Protein AF-A0A388JVW3-F1 (afdb_monomer)

Nearest PDB structures (foldseek):
  6ryx-assembly1_A  TM=5.950E-01  e=1.263E+00  Colletotrichum graminicola M1.001
  6ryw-assembly1_A  TM=5.910E-01  e=1.712E+00  Colletotrichum graminicola M1.001
  6ryv-assembly1_A  TM=4.700E-01  e=5.721E-01  Colletotrichum graminicola M1.001
  8gd5-assembly1_A  TM=2.385E-01  e=3.779E+00  Human immunodeficiency virus 1
  8gdj-assembly1_A  TM=2.368E-01  e=4.268E+00  Human immunodeficiency virus 1

pLDDT: mean 89.61, std 8.26, range [43.84, 97.75]

Mean predicted aligned error: 10.96 Å

Radius of gyration: 25.41 Å; Cα contacts (8 Å, |Δi|>4): 639; chains: 1; bounding box: 57×46×77 Å

Foldseek 3Di:
DDDDPQKDWDFQKDFPDQFPDAPQVCQQPVNVLVVVLVPCVVPDARFFKAWNNRTTGNAGDQPVRIDRPDPDRSTGMIGGPLRVLVSQKDWDPQKDFPDQFPDFDQVCAQPVSVLSVCCVVPPVLFFKDWNNRTTHSAGDQPLRMDRRDPDRSTGMIGGVVRVVCSFKDWDFQKDFDDQFPDFDDDDPVRLSVVLVVCPQQFFKAWPRRTTHRAGDQPVRIDRPDPDRVTGMIGTPLRVLPSQKDWDFQKDQPDQFPDAPQVCQLVVSSLSVCCVVPPVQFFKAWSSRTTGNDGDQPVRIDGDDPDRSTGMIGGVVNVVVSVVVVD

Structure (mmCIF, N/CA/C/O backbone):
data_AF-A0A388JVW3-F1
#
_entry.id   AF-A0A388JVW3-F1
#
loop_
_atom_site.group_PDB
_atom_site.id
_atom_site.type_symbol
_atom_site.label_atom_id
_atom_site.label_alt_id
_atom_site.label_comp_id
_atom_site.label_asym_id
_atom_site.label_entity_id
_atom_site.label_seq_id
_atom_site.pdbx_PDB_ins_code
_atom_site.Cartn_x
_atom_site.Cartn_y
_atom_site.Cartn_z
_atom_site.occupancy
_atom_site.B_iso_or_equiv
_atom_site.auth_seq_id
_atom_site.auth_comp_id
_atom_site.auth_asym_id
_atom_site.auth_atom_id
_atom_site.pdbx_PDB_model_num
ATOM 1 N N . MET A 1 1 ? -25.336 -8.943 25.043 1.00 63.47 1 MET A N 1
ATOM 2 C CA . MET A 1 1 ? -24.001 -8.308 25.080 1.00 63.47 1 MET A CA 1
ATOM 3 C C . MET A 1 1 ? -24.254 -6.862 25.456 1.00 63.47 1 MET A C 1
ATOM 5 O O . MET A 1 1 ? -25.146 -6.281 24.854 1.00 63.47 1 MET A O 1
ATOM 9 N N . VAL A 1 2 ? -23.609 -6.341 26.501 1.00 78.19 2 VAL A N 1
ATOM 10 C CA . VAL A 1 2 ? -23.816 -4.946 26.928 1.00 78.19 2 VAL A CA 1
ATOM 11 C C . VAL A 1 2 ? -23.254 -4.027 25.842 1.00 78.19 2 VAL A C 1
ATOM 13 O O . VAL A 1 2 ? -22.204 -4.329 25.278 1.00 78.19 2 VAL A O 1
ATOM 16 N N . THR A 1 3 ? -23.958 -2.949 25.519 1.00 87.25 3 THR A N 1
ATOM 17 C CA . THR A 1 3 ? -23.492 -1.898 24.607 1.00 87.25 3 THR A CA 1
ATOM 18 C C . THR A 1 3 ? -23.281 -0.632 25.417 1.00 87.25 3 THR A C 1
ATOM 20 O O . THR A 1 3 ? -24.209 -0.184 26.084 1.00 87.25 3 THR A O 1
ATOM 23 N N . ILE A 1 4 ? -22.083 -0.054 25.358 1.00 90.56 4 ILE A N 1
ATOM 24 C CA . ILE A 1 4 ? -21.750 1.173 26.084 1.00 90.56 4 ILE A CA 1
ATOM 25 C C . ILE A 1 4 ? -21.480 2.270 25.047 1.00 90.56 4 ILE A C 1
ATOM 27 O O . ILE A 1 4 ? -20.590 2.089 24.213 1.00 90.56 4 ILE A O 1
ATOM 31 N N . PRO A 1 5 ? -22.224 3.392 25.054 1.00 87.75 5 PRO A N 1
ATOM 32 C CA . PRO A 1 5 ? -22.031 4.468 24.085 1.00 87.75 5 PRO A CA 1
ATOM 33 C C . PRO A 1 5 ? -20.585 4.975 24.051 1.00 87.75 5 PRO A C 1
ATOM 35 O O . PRO A 1 5 ? -20.016 5.310 25.087 1.00 87.75 5 PRO A O 1
ATOM 38 N N . GLY A 1 6 ? -19.991 5.033 22.857 1.00 85.50 6 GLY A N 1
ATOM 39 C CA . GLY A 1 6 ? -18.605 5.476 22.656 1.00 85.50 6 GLY A CA 1
ATOM 40 C C . GLY A 1 6 ? -17.529 4.430 22.973 1.00 85.50 6 GLY A C 1
ATOM 41 O O . GLY A 1 6 ? -16.345 4.764 22.926 1.00 85.50 6 GLY A O 1
ATOM 42 N N . TRP A 1 7 ? -17.912 3.185 23.277 1.00 91.38 7 TRP A N 1
ATOM 43 C CA . TRP A 1 7 ? -16.984 2.094 23.572 1.00 91.38 7 TRP A CA 1
ATOM 44 C C . TRP A 1 7 ? -17.268 0.851 22.729 1.00 91.38 7 TRP A C 1
ATOM 46 O O . TRP A 1 7 ? -18.410 0.430 22.548 1.00 91.38 7 TRP A O 1
ATOM 56 N N . VAL A 1 8 ? -16.196 0.213 22.269 1.00 91.81 8 VAL A N 1
ATOM 57 C CA . VAL A 1 8 ? -16.213 -1.024 21.490 1.00 91.81 8 VAL A CA 1
ATOM 58 C C . VAL A 1 8 ? -15.617 -2.149 22.325 1.00 91.81 8 VAL A C 1
ATOM 60 O O . VAL A 1 8 ? -14.510 -2.026 22.849 1.00 91.81 8 VAL A O 1
ATOM 63 N N . PHE A 1 9 ? -16.337 -3.267 22.430 1.00 93.44 9 PHE A N 1
ATOM 64 C CA . PHE A 1 9 ? -15.865 -4.446 23.149 1.00 93.44 9 PHE A CA 1
ATOM 65 C C . PHE A 1 9 ? -15.128 -5.424 22.229 1.00 93.44 9 PHE A C 1
ATOM 67 O O . PHE A 1 9 ? -15.687 -5.959 21.269 1.00 93.44 9 PHE A O 1
ATOM 74 N N . ILE A 1 10 ? -13.875 -5.710 22.569 1.00 92.12 10 ILE A N 1
ATOM 75 C CA . ILE A 1 10 ? -12.994 -6.644 21.878 1.00 92.12 10 ILE A CA 1
ATOM 76 C C . ILE A 1 10 ? -12.832 -7.893 22.745 1.00 92.12 10 ILE A C 1
ATOM 78 O O . ILE A 1 10 ? -12.028 -7.949 23.678 1.00 92.12 10 ILE A O 1
ATOM 82 N N . ARG A 1 11 ? -13.615 -8.919 22.413 1.00 91.62 11 ARG A N 1
ATOM 83 C CA . ARG A 1 11 ? -13.636 -10.211 23.114 1.00 91.62 11 ARG A CA 1
ATOM 84 C C . ARG A 1 11 ? -12.268 -10.881 23.111 1.00 91.62 11 ARG A C 1
ATOM 86 O O . ARG A 1 11 ? -11.604 -10.888 22.084 1.00 91.62 11 ARG A O 1
ATOM 93 N N . HIS A 1 12 ? -11.907 -11.528 24.214 1.00 89.88 12 HIS A N 1
ATOM 94 C CA . HIS A 1 12 ? -10.699 -12.342 24.398 1.00 89.88 12 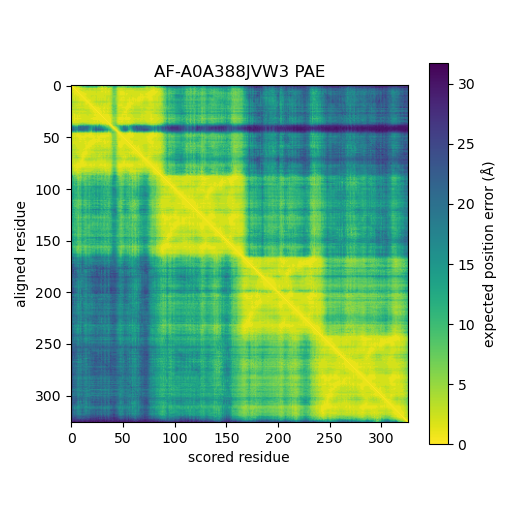HIS A CA 1
ATOM 95 C C . HIS A 1 12 ? -9.353 -11.614 24.472 1.00 89.88 12 HIS A C 1
ATOM 97 O O . HIS A 1 12 ? -8.367 -12.228 24.890 1.00 89.88 12 HIS A O 1
ATOM 103 N N . PHE A 1 13 ? -9.284 -10.344 24.080 1.00 92.69 13 PHE A N 1
ATOM 104 C CA . PHE A 1 13 ? -8.020 -9.625 23.939 1.00 92.69 13 PHE A CA 1
ATOM 105 C C . PHE A 1 13 ? -7.744 -8.652 25.083 1.00 92.69 13 PHE A C 1
ATOM 107 O O . PHE A 1 13 ? -8.660 -8.187 25.757 1.00 92.69 13 PHE A O 1
ATOM 114 N N . ASP A 1 14 ? -6.462 -8.328 25.238 1.00 95.69 14 ASP A N 1
ATOM 115 C CA . ASP A 1 14 ? -5.944 -7.186 25.985 1.00 95.69 14 ASP A CA 1
ATOM 116 C C . ASP A 1 14 ? -4.836 -6.485 25.178 1.00 95.69 14 ASP A C 1
ATOM 118 O O . ASP A 1 14 ? -4.114 -7.114 24.393 1.00 95.69 14 ASP A O 1
ATOM 122 N N . SER A 1 15 ? -4.706 -5.173 25.381 1.00 94.75 15 SER A N 1
ATOM 123 C CA . SER A 1 15 ? -3.601 -4.361 24.865 1.00 94.75 15 SER A CA 1
ATOM 124 C C . SER A 1 15 ? -2.549 -4.219 25.975 1.00 94.75 15 SER A C 1
ATOM 126 O O . SER A 1 15 ? -2.798 -3.466 26.917 1.00 94.75 15 SER A O 1
ATOM 128 N N . PRO A 1 16 ? -1.388 -4.896 25.900 1.00 92.75 16 PRO A N 1
ATOM 129 C CA . PRO A 1 16 ? -0.423 -4.911 27.000 1.00 92.75 16 PRO A CA 1
ATOM 130 C C . PRO A 1 16 ? 0.217 -3.537 27.260 1.00 92.75 16 PRO A C 1
ATOM 132 O O . PRO A 1 16 ? 0.542 -2.816 26.315 1.00 92.75 16 PRO A O 1
ATOM 135 N N . GLY A 1 17 ? 0.475 -3.230 28.536 1.00 92.12 17 GLY A N 1
ATOM 136 C CA . GLY A 1 17 ? 1.124 -1.993 28.980 1.00 92.12 17 GLY A CA 1
ATOM 137 C C . GLY A 1 17 ? 0.212 -0.761 28.949 1.00 92.12 17 GLY A C 1
ATOM 138 O O . GLY A 1 17 ? -0.998 -0.875 28.753 1.00 92.12 17 GLY A O 1
ATOM 139 N N . ASN A 1 18 ? 0.823 0.417 29.136 1.00 92.19 18 ASN A N 1
ATOM 140 C CA . ASN A 1 18 ? 0.153 1.724 29.258 1.00 92.19 18 ASN A CA 1
ATOM 141 C C . ASN A 1 18 ? -0.964 1.743 30.312 1.00 92.19 18 ASN A C 1
ATOM 143 O O . ASN A 1 18 ? -1.985 2.404 30.128 1.00 92.19 18 ASN A O 1
ATOM 147 N N . ASP A 1 19 ? -0.792 0.973 31.385 1.00 93.94 19 ASP A N 1
ATOM 148 C CA . ASP A 1 19 ? -1.760 0.884 32.467 1.00 93.94 19 ASP A CA 1
ATOM 149 C C . ASP A 1 19 ? -1.683 2.145 33.337 1.00 93.94 19 ASP A C 1
ATOM 151 O O . ASP A 1 19 ? -0.618 2.508 33.828 1.00 93.94 19 ASP A O 1
ATOM 155 N N . ILE A 1 20 ? -2.823 2.803 33.534 1.00 92.06 20 ILE A N 1
ATOM 156 C CA . ILE A 1 20 ? -2.982 3.947 34.439 1.00 92.06 20 ILE A CA 1
ATOM 157 C C . ILE A 1 20 ? -3.118 3.427 35.871 1.00 92.06 20 ILE A C 1
ATOM 159 O O . ILE A 1 20 ? -2.400 3.835 36.777 1.00 92.06 20 ILE A O 1
ATOM 163 N N . GLN A 1 21 ? -4.086 2.531 36.077 1.00 93.00 21 GLN A N 1
ATOM 164 C CA . GLN A 1 21 ? -4.418 1.938 37.370 1.00 93.00 21 GLN A CA 1
ATOM 165 C C . GLN A 1 21 ? -5.294 0.695 37.184 1.00 93.00 21 GLN A C 1
ATOM 167 O O . GLN A 1 21 ? -5.981 0.564 36.167 1.00 93.00 21 GLN A O 1
ATOM 172 N N . GLN A 1 22 ? -5.338 -0.174 38.196 1.00 95.44 22 GLN A N 1
ATOM 173 C CA . GLN A 1 22 ? -6.336 -1.239 38.292 1.00 95.44 22 GLN A CA 1
ATOM 174 C C . GLN A 1 22 ? -7.427 -0.869 39.295 1.00 95.44 22 GLN A C 1
ATOM 176 O O . GLN A 1 22 ? -7.153 -0.626 40.468 1.00 95.44 22 GLN A O 1
ATOM 181 N N . VAL A 1 23 ? -8.683 -0.892 38.860 1.00 94.94 23 VAL A N 1
ATOM 182 C CA . VAL A 1 23 ? -9.843 -0.577 39.699 1.00 94.94 23 VAL A CA 1
ATOM 183 C C . VAL A 1 23 ? -10.553 -1.871 40.075 1.00 94.94 23 VAL A C 1
ATOM 185 O O . VAL A 1 23 ? -11.618 -2.201 39.557 1.00 94.94 23 VAL A O 1
ATOM 188 N N . VAL A 1 24 ? -9.928 -2.631 40.979 1.00 94.88 24 VAL A N 1
ATOM 189 C CA . VAL A 1 24 ? -10.345 -3.997 41.352 1.00 94.88 24 VAL A CA 1
ATOM 190 C C . VAL A 1 24 ? -11.809 -4.064 41.801 1.00 94.88 24 VAL A C 1
ATOM 192 O O . VAL A 1 24 ? -12.509 -5.014 41.465 1.00 94.88 24 VAL A O 1
ATOM 195 N N . VAL A 1 25 ? -12.300 -3.034 42.497 1.00 96.06 25 VAL A N 1
ATOM 196 C CA . VAL A 1 25 ? -13.695 -2.960 42.970 1.00 96.06 25 VAL A CA 1
ATOM 197 C C . VAL A 1 25 ? -14.725 -2.893 41.833 1.00 96.06 25 VAL A C 1
ATOM 199 O O . VAL A 1 25 ? -15.871 -3.282 42.025 1.00 96.06 25 VAL A O 1
ATOM 202 N N . LEU A 1 26 ? -14.327 -2.441 40.639 1.00 95.31 26 LEU A N 1
ATOM 203 C CA . LEU A 1 26 ? -15.189 -2.375 39.453 1.00 95.31 26 LEU A CA 1
ATOM 204 C C . LEU A 1 26 ? -14.940 -3.536 38.475 1.00 95.31 2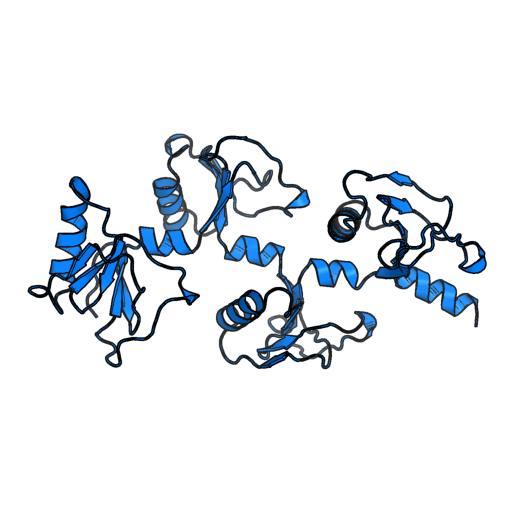6 LEU A C 1
ATOM 206 O O . LEU A 1 26 ? -15.445 -3.517 37.350 1.00 95.31 26 LEU A O 1
ATOM 210 N N . LYS A 1 27 ? -14.167 -4.554 38.875 1.00 95.00 27 LYS A N 1
ATOM 211 C CA . LYS A 1 27 ? -13.889 -5.735 38.049 1.00 95.00 27 LYS A CA 1
ATOM 212 C C . LYS A 1 27 ? -15.192 -6.384 37.572 1.00 95.00 27 LYS A C 1
ATOM 214 O O . LYS A 1 27 ? -16.101 -6.633 38.358 1.00 95.00 27 LYS A O 1
ATOM 219 N N . GLY A 1 28 ? -15.273 -6.677 36.274 1.00 93.12 28 GLY A N 1
ATOM 220 C CA . GLY A 1 28 ? -16.472 -7.256 35.660 1.00 93.12 28 GLY A CA 1
ATOM 221 C C . GLY A 1 28 ? -17.655 -6.292 35.486 1.00 93.12 28 GLY A C 1
ATOM 222 O O . GLY A 1 28 ? -18.690 -6.728 34.988 1.00 93.12 28 GLY A O 1
ATOM 223 N N . ASN A 1 29 ? -17.517 -5.006 35.837 1.00 95.75 29 ASN A N 1
ATOM 224 C CA . ASN A 1 29 ? -18.546 -3.981 35.647 1.00 95.75 29 ASN A CA 1
ATOM 225 C C . ASN A 1 29 ? -18.109 -2.947 34.587 1.00 95.75 29 ASN A C 1
ATOM 227 O O . ASN A 1 29 ? -17.551 -1.897 34.924 1.00 95.75 29 ASN A O 1
ATOM 231 N N . PRO A 1 30 ? -18.340 -3.227 33.290 1.00 95.19 30 PRO A N 1
ATOM 232 C CA . PRO A 1 30 ? -17.843 -2.376 32.216 1.00 95.19 30 PRO A CA 1
ATOM 233 C C . PRO A 1 30 ? -18.532 -1.006 32.157 1.00 95.19 30 PRO A C 1
ATOM 235 O O . PRO A 1 30 ? -17.892 -0.036 31.764 1.00 95.19 30 PRO A O 1
ATOM 238 N N . GLU A 1 31 ? -19.791 -0.884 32.591 1.00 95.44 31 GLU A N 1
ATOM 239 C CA . GLU A 1 31 ? -20.495 0.407 32.644 1.00 95.44 31 GLU A CA 1
ATOM 240 C C . GLU A 1 31 ? -19.858 1.347 33.674 1.00 95.44 31 GLU A C 1
ATOM 242 O O . GLU A 1 31 ? -19.575 2.509 33.376 1.00 95.44 31 GLU A O 1
ATOM 247 N N . ALA A 1 32 ? -19.553 0.835 34.871 1.00 95.06 32 ALA A N 1
ATOM 248 C CA . ALA A 1 32 ? -18.881 1.620 35.902 1.00 95.06 32 ALA A CA 1
ATOM 249 C C . ALA A 1 32 ? -17.453 2.019 35.486 1.00 95.06 32 ALA A C 1
ATOM 251 O O . ALA A 1 32 ? -17.048 3.162 35.705 1.00 95.06 32 ALA A O 1
ATOM 252 N N . LEU A 1 33 ? -16.707 1.113 34.842 1.00 95.06 33 LEU A N 1
ATOM 253 C CA . LEU A 1 33 ? -15.369 1.404 34.312 1.00 95.06 33 LEU A CA 1
ATOM 254 C C . LEU A 1 33 ? -15.404 2.452 33.186 1.00 95.06 33 LEU A C 1
ATOM 256 O O . LEU A 1 33 ? -14.579 3.365 33.179 1.00 95.06 33 LEU A O 1
ATOM 260 N N . ALA A 1 34 ? -16.385 2.391 32.282 1.00 93.50 34 ALA A N 1
ATOM 261 C CA . ALA A 1 34 ? -16.566 3.385 31.222 1.00 93.50 34 ALA A CA 1
ATOM 262 C C . ALA A 1 34 ? -16.925 4.778 31.763 1.00 93.50 34 ALA A C 1
ATOM 264 O O . ALA A 1 34 ? -16.406 5.793 31.282 1.00 93.50 34 ALA A O 1
ATOM 265 N N . ASN A 1 35 ? -17.770 4.835 32.796 1.00 91.88 35 ASN A N 1
ATOM 266 C CA . ASN A 1 35 ? -18.098 6.081 33.489 1.00 91.88 35 ASN A CA 1
ATOM 267 C C . ASN A 1 35 ? -16.866 6.668 34.189 1.00 91.88 35 ASN A C 1
ATOM 269 O O . ASN A 1 35 ? -16.606 7.871 34.099 1.00 91.88 35 ASN A O 1
ATOM 273 N N . LEU A 1 36 ? -16.056 5.822 34.829 1.00 91.25 36 LEU A N 1
ATOM 274 C CA . LEU A 1 36 ? -14.805 6.251 35.444 1.00 91.25 36 LEU A CA 1
ATOM 275 C C . LEU A 1 36 ? -13.814 6.783 34.397 1.00 91.25 36 LEU A C 1
ATOM 277 O O . LEU A 1 36 ? -13.254 7.865 34.568 1.00 91.25 36 LEU A O 1
ATOM 281 N N . ALA A 1 37 ? -13.647 6.075 33.278 1.00 89.69 37 ALA A N 1
ATOM 282 C CA . ALA A 1 37 ? -12.767 6.493 32.188 1.00 89.69 37 ALA A CA 1
ATOM 283 C C . ALA A 1 37 ? -13.180 7.848 31.588 1.00 89.69 37 ALA A C 1
ATOM 285 O O . ALA A 1 37 ? -12.327 8.672 31.260 1.00 89.69 37 ALA A O 1
ATOM 286 N N . SER A 1 38 ? -14.488 8.097 31.484 1.00 83.69 38 SER A N 1
ATOM 287 C CA . SER A 1 38 ? -15.043 9.356 30.971 1.00 83.69 38 SER A CA 1
ATOM 288 C C . SER A 1 38 ? -14.872 10.531 31.943 1.00 83.69 38 SER A C 1
ATOM 290 O O . SER A 1 38 ? -14.735 11.674 31.509 1.00 83.69 38 SER A O 1
ATOM 292 N N . THR A 1 39 ? -14.858 10.272 33.254 1.00 77.69 39 THR A N 1
ATOM 293 C CA . THR A 1 39 ? -14.799 11.311 34.301 1.00 77.69 39 THR A CA 1
ATOM 294 C C . THR A 1 39 ? -13.373 11.654 34.741 1.00 77.69 39 THR A C 1
ATOM 296 O O . THR A 1 39 ? -13.101 12.814 35.056 1.00 77.69 39 THR A O 1
ATOM 299 N N . GLN A 1 40 ? -12.431 10.704 34.695 1.00 64.88 40 GLN A N 1
ATOM 300 C CA . GLN A 1 40 ? -11.022 10.950 35.046 1.00 64.88 40 GLN A CA 1
ATOM 301 C C . GLN A 1 40 ? -10.255 11.811 34.024 1.00 64.88 40 GLN A C 1
ATOM 303 O O . GLN A 1 40 ? -9.268 12.455 34.388 1.00 64.88 40 GLN A O 1
ATOM 308 N N . GLY A 1 41 ? -10.743 11.930 32.783 1.00 50.66 41 GLY A N 1
ATOM 309 C CA . GLY A 1 41 ? -10.083 12.676 31.700 1.00 50.66 41 GLY A CA 1
ATOM 310 C C . GLY A 1 41 ? -9.926 14.192 31.906 1.00 50.66 41 GLY A C 1
ATOM 311 O O . GLY A 1 41 ? -9.349 14.852 31.048 1.00 50.66 41 GLY A O 1
ATOM 312 N N . ARG A 1 42 ? -10.419 14.768 33.014 1.00 47.81 42 ARG A N 1
ATOM 313 C CA . ARG A 1 42 ? -10.220 16.192 33.349 1.00 47.81 42 ARG A CA 1
ATOM 314 C C . ARG A 1 42 ? -9.007 16.473 34.243 1.00 47.81 42 ARG A C 1
ATOM 316 O O . ARG A 1 42 ? -8.678 17.645 34.405 1.00 47.81 42 ARG A O 1
ATOM 323 N N . ARG A 1 43 ? -8.360 15.464 34.851 1.00 43.84 43 ARG A N 1
ATOM 324 C CA . ARG A 1 43 ? -7.221 15.705 35.769 1.00 43.84 43 ARG A CA 1
ATOM 325 C C . ARG A 1 43 ? -6.022 14.757 35.646 1.00 43.84 43 ARG A C 1
ATOM 327 O O . ARG A 1 43 ? -4.962 15.135 36.126 1.00 43.84 43 ARG A O 1
ATOM 334 N N . GLN A 1 44 ? -6.131 13.602 34.993 1.00 48.06 44 GLN A N 1
ATOM 335 C CA . GLN A 1 44 ? -5.017 12.675 34.734 1.00 48.06 44 GLN A CA 1
ATOM 336 C C . GLN A 1 44 ? -5.222 11.996 33.368 1.00 48.06 44 GLN A C 1
ATOM 338 O O . GLN A 1 44 ? -6.314 12.082 32.809 1.00 48.06 44 GLN A O 1
ATOM 343 N N . GLU A 1 45 ? -4.156 11.413 32.812 1.00 60.41 45 GLU A N 1
ATOM 344 C CA . GLU A 1 45 ? -4.041 10.819 31.467 1.00 60.41 45 GLU A CA 1
ATOM 345 C C . GLU A 1 45 ? -5.364 10.293 30.871 1.00 60.41 45 GLU A C 1
ATOM 347 O O . GLU A 1 45 ? -6.079 9.507 31.494 1.00 60.41 45 GLU A O 1
ATOM 352 N N . LYS A 1 46 ? -5.699 10.727 29.643 1.00 82.31 46 LYS A N 1
ATOM 353 C CA . LYS A 1 46 ? -6.942 10.357 28.941 1.00 82.31 46 LYS A CA 1
ATOM 354 C C . LYS A 1 46 ? -7.034 8.827 28.845 1.00 82.31 46 LYS A C 1
ATOM 356 O O . LYS A 1 46 ? -6.324 8.221 28.052 1.00 82.31 46 LYS A O 1
ATOM 361 N N . CYS A 1 47 ? -7.919 8.207 29.629 1.00 90.56 47 CYS A N 1
ATOM 362 C CA . CYS A 1 47 ? -8.175 6.772 29.534 1.00 90.56 47 CYS A CA 1
ATOM 363 C C . CYS A 1 47 ? -8.809 6.452 28.173 1.00 90.56 47 CYS A C 1
ATOM 365 O O . CYS A 1 47 ? -9.861 6.999 27.824 1.00 90.56 47 CYS A O 1
ATOM 367 N N . VAL A 1 48 ? -8.156 5.582 27.403 1.00 92.12 48 VAL A N 1
ATOM 368 C CA . VAL A 1 48 ? -8.574 5.172 26.053 1.00 92.12 48 VAL A CA 1
ATOM 369 C C . VAL A 1 48 ? -9.118 3.752 25.992 1.00 92.12 48 VAL A C 1
ATOM 371 O O . VAL A 1 48 ? -9.815 3.405 25.039 1.00 92.12 48 VAL A O 1
ATOM 374 N N . ALA A 1 49 ? -8.808 2.928 26.989 1.00 94.94 49 ALA A N 1
ATOM 375 C CA . ALA A 1 49 ? -9.265 1.551 27.059 1.00 94.94 49 ALA A CA 1
ATOM 376 C C . ALA A 1 49 ? -9.313 1.051 28.505 1.00 94.94 49 ALA A C 1
ATOM 378 O O . ALA A 1 49 ? -8.604 1.562 29.369 1.00 94.94 49 ALA A O 1
ATOM 379 N N . PHE A 1 50 ? -10.108 0.020 28.761 1.00 96.38 50 PHE A N 1
ATOM 380 C CA . PHE A 1 50 ? -10.033 -0.754 29.994 1.00 96.38 50 PHE A CA 1
ATOM 381 C C . PHE A 1 50 ? -10.358 -2.220 29.732 1.00 96.38 50 PHE A C 1
ATOM 383 O O . PHE A 1 50 ? -11.128 -2.534 28.828 1.00 96.38 50 PHE A O 1
ATOM 390 N N . ASN A 1 51 ? -9.784 -3.141 30.500 1.00 96.69 51 ASN A N 1
ATOM 391 C CA . ASN A 1 51 ? -10.105 -4.563 30.367 1.00 96.69 51 ASN A CA 1
ATOM 392 C C . ASN A 1 51 ? -11.054 -5.051 31.466 1.00 96.69 51 ASN A C 1
ATOM 394 O O . ASN A 1 51 ? -11.381 -4.340 32.416 1.00 96.69 51 ASN A O 1
ATOM 398 N N . THR A 1 52 ? -11.533 -6.286 31.321 1.00 95.62 52 THR A N 1
ATOM 399 C CA . THR A 1 52 ? -12.516 -6.871 32.249 1.00 95.62 52 THR A CA 1
ATOM 400 C C . THR A 1 52 ? -11.971 -7.058 33.670 1.00 95.62 52 THR A C 1
ATOM 402 O O . THR A 1 52 ? -12.754 -7.080 34.620 1.00 95.62 52 THR A O 1
ATOM 405 N N . ASP A 1 53 ? -10.647 -7.125 33.839 1.00 96.38 53 ASP A N 1
ATOM 406 C CA . ASP A 1 53 ? -9.990 -7.180 35.151 1.00 96.38 53 ASP A CA 1
ATOM 407 C C . ASP A 1 53 ? -9.853 -5.809 35.834 1.00 96.38 53 ASP A C 1
ATOM 409 O O . ASP A 1 53 ? -9.291 -5.726 36.929 1.00 96.38 53 ASP A O 1
ATOM 413 N N . GLY A 1 54 ? -10.375 -4.747 35.214 1.00 95.81 54 GLY A N 1
ATOM 414 C CA . GLY A 1 54 ? -10.401 -3.397 35.768 1.00 95.81 54 GLY A CA 1
ATOM 415 C C . GLY A 1 54 ? -9.131 -2.587 35.518 1.00 95.81 54 GLY A C 1
ATOM 416 O O . GLY A 1 54 ? -8.981 -1.528 36.123 1.00 95.81 54 GLY A O 1
ATOM 417 N N . TRP A 1 55 ? -8.214 -3.048 34.661 1.00 96.31 55 TRP A N 1
ATOM 418 C CA . TRP A 1 55 ? -7.061 -2.240 34.251 1.00 96.31 55 TRP A CA 1
ATOM 419 C C . TRP A 1 55 ? -7.496 -1.149 33.283 1.00 96.31 55 TRP A C 1
ATOM 421 O O . TRP A 1 55 ? -8.048 -1.453 32.228 1.00 96.31 55 TRP A O 1
ATOM 431 N N . MET A 1 56 ? -7.228 0.103 33.642 1.00 95.06 56 MET A N 1
ATOM 432 C CA . MET A 1 56 ? -7.474 1.313 32.854 1.00 95.06 56 MET A CA 1
ATOM 433 C C . MET A 1 56 ? -6.205 1.673 32.083 1.00 95.06 56 MET A C 1
ATOM 435 O O . MET A 1 56 ? -5.121 1.557 32.648 1.00 95.06 56 MET A O 1
ATOM 439 N N . LYS A 1 57 ? -6.311 2.131 30.833 1.00 93.94 57 LYS A N 1
ATOM 440 C CA . LYS A 1 57 ? -5.155 2.319 29.939 1.00 93.94 57 LYS A CA 1
ATOM 441 C C . LYS A 1 57 ? -5.125 3.701 29.294 1.00 93.94 57 LYS A C 1
ATOM 443 O O . LYS A 1 57 ? -6.153 4.162 28.796 1.00 93.94 57 LYS A O 1
ATOM 448 N N . SER A 1 58 ? -3.951 4.333 29.248 1.00 91.00 58 SER A N 1
ATOM 449 C CA . SER A 1 58 ? -3.743 5.666 28.654 1.00 91.00 58 SER A CA 1
ATOM 450 C C . SER A 1 58 ? -3.420 5.628 27.161 1.00 91.00 58 SER A C 1
ATOM 452 O O . SER A 1 58 ? -3.652 6.607 26.454 1.00 91.00 58 SER A O 1
ATOM 454 N N . ALA A 1 59 ? -2.959 4.486 26.645 1.00 89.50 59 ALA A N 1
ATOM 455 C CA . ALA A 1 59 ? -2.713 4.277 25.222 1.00 89.50 59 ALA A CA 1
ATOM 456 C C . ALA A 1 59 ? -2.938 2.816 24.806 1.00 89.50 59 ALA A C 1
ATOM 458 O O . ALA A 1 59 ? -2.809 1.886 25.605 1.00 89.50 59 ALA A O 1
ATOM 459 N N . LEU A 1 60 ? -3.227 2.606 23.523 1.00 90.25 60 LEU A N 1
ATOM 460 C CA . LEU A 1 60 ? -3.262 1.281 22.904 1.00 90.25 60 LEU A CA 1
ATOM 461 C C . LEU A 1 60 ? -1.926 1.006 22.219 1.00 90.25 60 LEU A C 1
ATOM 463 O O . LEU A 1 60 ? -1.391 1.872 21.526 1.00 90.25 60 LEU A O 1
ATOM 467 N N . VAL A 1 61 ? -1.403 -0.212 22.354 1.00 87.25 61 VAL A N 1
ATOM 468 C CA . VAL A 1 61 ? -0.335 -0.668 21.453 1.00 87.25 61 VAL A CA 1
ATOM 469 C C . VAL A 1 61 ? -0.936 -1.038 20.088 1.00 87.25 61 VAL A C 1
ATOM 471 O O . VAL A 1 61 ? -2.142 -1.297 20.012 1.00 87.25 61 VAL A O 1
ATOM 474 N N . PRO A 1 62 ? -0.132 -1.104 19.008 1.00 80.75 62 PRO A N 1
ATOM 475 C CA . PRO A 1 62 ? -0.602 -1.590 17.713 1.00 80.75 62 PRO A CA 1
ATOM 476 C C . PRO A 1 62 ? -1.331 -2.936 17.819 1.00 80.75 62 PRO A C 1
ATOM 478 O O . PRO A 1 62 ? -0.948 -3.792 18.624 1.00 80.75 62 PRO A O 1
ATOM 481 N N . ARG A 1 63 ? -2.393 -3.117 17.025 1.00 79.38 63 ARG A N 1
ATOM 482 C CA . ARG A 1 63 ? -3.342 -4.238 17.152 1.00 79.38 63 ARG A CA 1
ATOM 483 C C . ARG A 1 63 ? -2.674 -5.607 17.010 1.00 79.38 63 ARG A C 1
ATOM 485 O O . ARG A 1 63 ? -3.076 -6.557 17.671 1.00 79.38 63 ARG A O 1
ATOM 492 N N . GLU A 1 64 ? -1.609 -5.701 16.221 1.00 74.50 64 GLU A N 1
ATOM 493 C CA . GLU A 1 64 ? -0.790 -6.904 16.049 1.00 74.50 64 GLU A CA 1
ATOM 494 C C . GLU A 1 64 ? -0.023 -7.328 17.315 1.00 74.50 64 GLU A C 1
ATOM 496 O O . GLU A 1 64 ? 0.449 -8.459 17.400 1.00 74.50 64 GLU A O 1
ATOM 501 N N . LYS A 1 65 ? 0.093 -6.445 18.315 1.00 84.31 65 LYS A N 1
ATOM 502 C CA . LYS A 1 65 ? 0.699 -6.745 19.622 1.00 84.31 65 LYS A CA 1
ATOM 503 C C . LYS A 1 65 ? -0.332 -7.116 20.689 1.00 84.31 65 LYS A C 1
ATOM 505 O O . LYS A 1 65 ? 0.058 -7.410 21.822 1.00 84.31 65 LYS A O 1
ATOM 510 N N . TRP A 1 66 ? -1.626 -7.076 20.367 1.00 89.56 66 TRP A N 1
ATOM 511 C CA . TRP A 1 66 ? -2.677 -7.432 21.316 1.00 89.56 66 TRP A CA 1
ATOM 512 C C . TRP A 1 66 ? -2.616 -8.922 21.614 1.00 89.56 66 TRP A C 1
ATOM 514 O O . TRP A 1 66 ? -2.392 -9.752 20.732 1.00 89.56 66 TRP A O 1
ATOM 524 N N . ARG A 1 67 ? -2.806 -9.267 22.883 1.00 90.31 67 ARG A N 1
ATOM 525 C CA . ARG A 1 67 ? -2.678 -10.644 23.351 1.00 90.31 67 ARG A CA 1
ATOM 526 C C . ARG A 1 67 ? -4.051 -11.211 23.621 1.00 90.31 67 ARG A C 1
ATOM 528 O O . ARG A 1 67 ? -4.872 -10.568 24.270 1.00 90.31 67 ARG A O 1
ATOM 535 N N . ARG A 1 68 ? -4.285 -12.437 23.161 1.00 91.38 68 ARG A N 1
ATOM 536 C CA . ARG A 1 68 ? -5.438 -13.212 23.605 1.00 91.38 68 ARG A CA 1
ATOM 537 C C . ARG A 1 68 ? -5.159 -13.690 25.028 1.00 91.38 68 ARG A C 1
ATOM 539 O O . ARG A 1 68 ? -4.363 -14.604 25.212 1.00 91.38 68 ARG A O 1
ATOM 546 N N . VAL A 1 69 ? -5.773 -13.045 26.013 1.00 93.81 69 VAL A N 1
ATOM 547 C CA . VAL A 1 69 ? -5.558 -13.340 27.440 1.00 93.81 69 VAL A CA 1
ATOM 548 C C . VAL A 1 69 ? -6.777 -13.975 28.103 1.00 93.81 69 VAL A C 1
ATOM 550 O O . VAL A 1 69 ? -6.628 -14.611 29.141 1.00 93.81 69 VAL A O 1
ATOM 553 N N . TYR A 1 70 ? -7.965 -13.876 27.492 1.00 90.62 70 TYR A N 1
ATOM 554 C CA . TYR A 1 70 ? -9.189 -14.437 28.064 1.00 90.62 70 TYR A CA 1
ATOM 555 C C . TYR A 1 70 ? -9.719 -15.639 27.283 1.00 90.62 70 TYR A C 1
ATOM 557 O O . TYR A 1 70 ? -9.906 -15.590 26.061 1.00 90.62 70 TYR A O 1
ATOM 565 N N . ALA A 1 71 ? -10.028 -16.711 28.015 1.00 88.94 71 ALA A N 1
ATOM 566 C CA . ALA A 1 71 ? -10.740 -17.871 27.486 1.00 88.94 71 ALA A CA 1
ATOM 567 C C . ALA A 1 71 ? -12.247 -17.590 27.337 1.00 88.94 71 ALA A C 1
ATOM 569 O O . ALA A 1 71 ? -12.845 -17.972 26.332 1.00 88.94 71 ALA A O 1
ATOM 570 N N . ASP A 1 72 ? -12.844 -16.869 28.292 1.00 90.94 72 ASP A N 1
ATOM 571 C CA . ASP A 1 72 ? -14.264 -16.513 28.271 1.00 90.94 72 ASP A CA 1
ATOM 572 C C . ASP A 1 72 ? -14.549 -15.391 27.256 1.00 90.94 72 ASP A C 1
ATOM 574 O O . ASP A 1 72 ? -13.897 -14.349 27.238 1.00 90.94 72 ASP A O 1
ATOM 578 N N . SER A 1 73 ? -15.565 -15.600 26.417 1.00 87.38 73 SER A N 1
ATOM 579 C CA . SER A 1 73 ? -16.062 -14.632 25.428 1.00 87.38 73 SER A CA 1
ATOM 580 C C . SER A 1 73 ? -16.741 -13.399 26.028 1.00 87.38 73 SER A C 1
ATOM 582 O O . SER A 1 73 ? -16.958 -12.418 25.316 1.00 87.38 73 SER A O 1
ATOM 584 N N . LYS A 1 74 ? -17.079 -13.435 27.321 1.00 90.69 74 LYS A N 1
ATOM 585 C CA . LYS A 1 74 ? -17.597 -12.289 28.079 1.00 90.69 74 LYS A CA 1
ATOM 586 C C . LYS A 1 74 ? -16.489 -11.396 28.636 1.00 90.69 74 LYS A C 1
ATOM 588 O O . LYS A 1 74 ? -16.791 -10.320 29.141 1.00 90.69 74 LYS A O 1
ATOM 593 N N . GLN A 1 75 ? -15.232 -11.823 28.535 1.00 93.50 75 GLN A N 1
ATOM 594 C CA . GLN A 1 75 ? -14.068 -11.072 28.987 1.00 93.50 75 GLN A CA 1
ATOM 595 C C . GLN A 1 75 ? -13.275 -10.532 27.793 1.00 93.50 75 GLN A C 1
ATOM 597 O O . GLN A 1 75 ? -13.247 -11.123 26.709 1.00 93.50 75 GLN A O 1
ATOM 602 N N . GLY A 1 76 ? -12.649 -9.376 27.974 1.00 95.19 76 GLY A N 1
ATOM 603 C CA . GLY A 1 76 ? -11.937 -8.688 26.906 1.00 95.19 76 GLY A CA 1
ATOM 604 C C . GLY A 1 76 ? -11.574 -7.250 27.243 1.00 95.19 76 GLY A C 1
ATOM 605 O O . GLY A 1 76 ? -11.621 -6.826 28.403 1.00 95.19 76 GLY A O 1
ATOM 606 N N . LEU A 1 77 ? -11.255 -6.512 26.185 1.00 96.69 77 LEU A N 1
ATOM 607 C CA . LEU A 1 77 ? -10.849 -5.116 26.208 1.00 96.69 77 LEU A CA 1
ATOM 608 C C . LEU A 1 77 ? -11.990 -4.237 25.697 1.00 96.69 77 LEU A C 1
ATOM 610 O O . LEU A 1 77 ? -12.501 -4.450 24.601 1.00 96.69 77 LEU A O 1
ATOM 614 N N . TRP A 1 78 ? -12.368 -3.232 26.468 1.00 95.88 78 TRP A N 1
ATOM 615 C CA . TRP A 1 78 ? -13.216 -2.136 26.028 1.00 95.88 78 TRP A CA 1
ATOM 616 C C . TRP A 1 78 ? -12.329 -0.994 25.571 1.00 95.88 78 TRP A C 1
ATOM 618 O O . TRP A 1 78 ? -11.443 -0.556 26.300 1.00 95.88 78 TRP A O 1
ATOM 628 N N . VAL A 1 79 ? -12.560 -0.519 24.358 1.00 92.81 79 VAL A N 1
ATOM 629 C CA . VAL A 1 79 ? -11.758 0.525 23.728 1.00 92.81 79 VAL A CA 1
ATOM 630 C C . VAL A 1 79 ? -12.678 1.669 23.355 1.00 92.81 79 VAL A C 1
ATOM 632 O O . VAL A 1 79 ? -13.744 1.422 22.793 1.00 92.81 79 VAL A O 1
ATOM 635 N N . ARG A 1 80 ? -12.296 2.913 23.644 1.00 90.25 80 ARG A N 1
ATOM 636 C CA . ARG A 1 80 ? -13.058 4.056 23.138 1.00 90.25 80 ARG A CA 1
ATOM 637 C C . ARG A 1 80 ? -13.057 4.051 21.615 1.00 90.25 80 ARG A C 1
ATOM 639 O O . ARG A 1 80 ? -12.011 3.821 21.008 1.00 90.25 80 ARG A O 1
ATOM 646 N N . SER A 1 81 ? -14.200 4.346 21.004 1.00 84.44 81 SER A N 1
ATOM 647 C CA . SER A 1 81 ? -14.331 4.339 19.543 1.00 84.44 81 SER A CA 1
ATOM 648 C C . SER A 1 81 ? -13.299 5.253 18.870 1.00 84.44 81 SER A C 1
ATOM 650 O O . SER A 1 81 ? -12.622 4.808 17.951 1.00 84.44 81 SER A O 1
ATOM 652 N N . ASP A 1 82 ? -13.069 6.460 19.406 1.00 79.81 82 ASP A N 1
ATOM 653 C CA . ASP A 1 82 ? -12.079 7.412 18.871 1.00 79.81 82 ASP A CA 1
ATOM 654 C C . ASP A 1 82 ? -10.637 6.878 18.927 1.00 79.81 82 ASP A C 1
ATOM 656 O O . ASP A 1 82 ? -9.845 7.088 18.010 1.00 79.81 82 ASP A O 1
ATOM 660 N N . ALA A 1 83 ? -10.288 6.147 19.985 1.00 84.06 83 ALA A N 1
ATOM 661 C CA . ALA A 1 83 ? -8.972 5.530 20.119 1.00 84.06 83 ALA A CA 1
ATOM 662 C C . ALA A 1 83 ? -8.790 4.318 19.197 1.00 84.06 83 ALA A C 1
ATOM 664 O O . ALA A 1 83 ? -7.690 4.084 18.696 1.00 84.06 83 ALA A O 1
ATOM 665 N N . LEU A 1 84 ? -9.857 3.545 18.974 1.00 81.94 84 LEU A N 1
ATOM 666 C CA . LEU A 1 84 ? -9.836 2.420 18.044 1.00 81.94 84 LEU A CA 1
ATOM 667 C C . LEU A 1 84 ? -9.701 2.908 16.599 1.00 81.94 84 LEU A C 1
ATOM 669 O O . LEU A 1 84 ? -8.880 2.375 15.858 1.00 81.94 84 LEU A O 1
ATOM 673 N N . GLU A 1 85 ? -10.455 3.942 16.233 1.00 77.75 85 GLU A N 1
ATOM 674 C CA . GLU A 1 85 ? -10.378 4.598 14.929 1.00 77.75 85 GLU A CA 1
ATOM 675 C C . GLU A 1 85 ? -8.973 5.143 14.672 1.00 77.75 85 GLU A C 1
ATOM 677 O O . GLU A 1 85 ? -8.402 4.871 13.623 1.00 77.75 85 GLU A O 1
ATOM 682 N N . ALA A 1 86 ? -8.358 5.824 15.646 1.00 79.00 86 ALA A N 1
ATOM 683 C CA . ALA A 1 86 ? -7.003 6.362 15.512 1.00 79.00 86 ALA A CA 1
ATOM 684 C C . ALA A 1 86 ? -5.938 5.296 15.173 1.00 79.00 86 ALA A C 1
ATOM 686 O O . ALA A 1 86 ? -4.935 5.620 14.536 1.00 79.00 86 ALA A O 1
ATOM 687 N N . LEU A 1 87 ? -6.143 4.020 15.535 1.00 81.62 87 LEU A N 1
ATOM 688 C CA . LEU A 1 87 ? -5.233 2.930 15.150 1.00 81.62 87 LEU A CA 1
ATOM 689 C C . LEU A 1 87 ? -5.265 2.615 13.647 1.00 81.62 87 LEU A C 1
ATOM 691 O O . LEU A 1 87 ? -4.322 1.990 13.147 1.00 81.62 87 LEU A O 1
ATOM 695 N N . GLU A 1 88 ? -6.314 3.020 12.934 1.00 84.69 88 GLU A N 1
ATOM 696 C CA . GLU A 1 88 ? -6.480 2.805 11.493 1.00 84.69 88 GLU A CA 1
ATOM 697 C C . GLU A 1 88 ? -5.810 3.888 10.644 1.00 84.69 88 GLU A C 1
ATOM 699 O O . GLU A 1 88 ? -5.656 3.709 9.435 1.00 84.69 88 GLU A O 1
ATOM 704 N N . TRP A 1 89 ? -5.368 4.979 11.268 1.00 90.25 89 TRP A N 1
ATOM 705 C CA . TRP A 1 89 ? -4.719 6.095 10.596 1.00 90.25 89 TRP A CA 1
ATOM 706 C C . TRP A 1 89 ? -3.208 6.093 10.831 1.00 90.25 89 TRP A C 1
ATOM 708 O O . TRP A 1 89 ? -2.696 5.634 11.853 1.00 90.25 89 TRP A O 1
ATOM 718 N N . GLU A 1 90 ? -2.481 6.626 9.861 1.00 91.12 90 GLU A N 1
ATOM 719 C CA . GLU A 1 90 ? -1.055 6.908 9.935 1.00 91.12 90 GLU A CA 1
ATOM 720 C C . GLU A 1 90 ? -0.829 8.383 9.606 1.00 91.12 90 GLU A C 1
ATOM 722 O O . GLU A 1 90 ? -1.388 8.904 8.639 1.00 91.12 90 GLU A O 1
ATOM 727 N N . PHE A 1 91 ? -0.023 9.061 10.422 1.00 93.38 91 PHE A N 1
ATOM 728 C CA . PHE A 1 91 ? 0.334 10.454 10.191 1.00 93.38 91 PHE A CA 1
ATOM 729 C C . PHE A 1 91 ? 1.605 10.556 9.349 1.00 93.38 91 PHE A C 1
ATOM 731 O O . PHE A 1 91 ? 2.684 10.129 9.761 1.00 93.38 91 PHE A O 1
ATOM 738 N N . VAL A 1 92 ? 1.479 11.178 8.183 1.00 93.62 92 VAL A N 1
ATOM 739 C CA . VAL A 1 92 ? 2.577 11.502 7.279 1.00 93.62 92 VAL A CA 1
ATOM 740 C C . VAL A 1 92 ? 2.950 12.969 7.480 1.00 93.62 92 VAL A C 1
ATOM 742 O O . VAL A 1 92 ? 2.314 13.880 6.947 1.00 93.62 92 VAL A O 1
ATOM 745 N N . LYS A 1 93 ? 4.005 13.195 8.262 1.00 95.25 93 LYS A N 1
ATOM 746 C CA . LYS A 1 93 ? 4.489 14.533 8.622 1.00 95.25 93 LYS A CA 1
ATOM 747 C C . LYS A 1 93 ? 4.950 15.336 7.400 1.00 95.25 93 LYS A C 1
ATOM 749 O O . LYS A 1 93 ? 5.805 14.872 6.653 1.00 95.25 93 LYS A O 1
ATOM 754 N N . GLY A 1 94 ? 4.461 16.567 7.269 1.00 94.25 94 GLY A N 1
ATOM 755 C CA . GLY A 1 94 ? 4.936 17.587 6.328 1.00 94.25 94 GLY A CA 1
ATOM 756 C C . GLY A 1 94 ? 4.552 17.383 4.860 1.00 94.25 94 GLY A C 1
ATOM 757 O O . GLY A 1 94 ? 4.882 18.231 4.033 1.00 94.25 94 GLY A O 1
ATOM 758 N N . PHE A 1 95 ? 3.863 16.292 4.518 1.00 94.69 95 PHE A N 1
ATOM 759 C CA . PHE A 1 95 ? 3.487 15.956 3.142 1.00 94.69 95 PHE A CA 1
ATOM 760 C C . PHE A 1 95 ? 1.981 16.017 2.921 1.00 94.69 95 PHE A C 1
ATOM 762 O O . PHE A 1 95 ? 1.201 15.705 3.819 1.00 94.69 95 PHE A O 1
ATOM 769 N N . ASP A 1 96 ? 1.603 16.350 1.689 1.00 96.00 96 ASP A N 1
ATOM 770 C CA . ASP A 1 96 ? 0.241 16.238 1.176 1.00 96.00 96 ASP A CA 1
ATOM 771 C C . ASP A 1 96 ? 0.224 15.431 -0.130 1.00 96.00 96 ASP A C 1
ATOM 773 O O . ASP A 1 96 ? 1.192 15.416 -0.899 1.00 96.00 96 ASP A O 1
ATOM 777 N N . SER A 1 97 ? -0.897 14.754 -0.376 1.00 94.81 97 SER A N 1
ATOM 778 C CA . SER A 1 97 ? -1.204 14.139 -1.666 1.00 94.81 97 SER A CA 1
ATOM 779 C C . SER A 1 97 ? -2.073 15.097 -2.492 1.00 94.81 97 SER A C 1
ATOM 781 O O . SER A 1 97 ? -3.222 15.317 -2.107 1.00 94.81 97 SER A O 1
ATOM 783 N N . PRO A 1 98 ? -1.614 15.600 -3.653 1.00 91.88 98 PRO A N 1
ATOM 784 C CA . PRO A 1 98 ? -2.342 16.631 -4.391 1.00 91.88 98 PRO A CA 1
ATOM 785 C C . PRO A 1 98 ? -3.654 16.128 -5.018 1.00 91.88 98 PRO A C 1
ATOM 787 O O . PRO A 1 98 ? -3.707 15.043 -5.611 1.00 91.88 98 PRO A O 1
ATOM 790 N N . GLY A 1 99 ? -4.683 16.980 -4.968 1.00 91.38 99 GLY A N 1
ATOM 791 C CA . GLY A 1 99 ? -6.009 16.744 -5.546 1.00 91.38 99 GLY A CA 1
ATOM 792 C C . GLY A 1 99 ? -6.808 15.646 -4.838 1.00 91.38 99 GLY A C 1
ATOM 793 O O . GLY A 1 99 ? -6.481 15.240 -3.724 1.00 91.38 99 GLY A O 1
ATOM 794 N N . ASN A 1 100 ? -7.846 15.147 -5.525 1.00 92.50 100 ASN A N 1
ATOM 795 C CA . ASN A 1 100 ? -8.808 14.158 -5.009 1.00 92.50 100 ASN A CA 1
ATOM 796 C C . ASN A 1 100 ? -9.503 14.605 -3.711 1.00 92.50 100 ASN A C 1
ATOM 798 O O . ASN A 1 100 ? -9.870 13.781 -2.866 1.00 92.50 100 ASN A O 1
ATOM 802 N N . ASP A 1 101 ? -9.656 15.919 -3.561 1.00 96.31 101 ASP A N 1
ATOM 803 C CA . ASP A 1 101 ? -10.311 16.548 -2.429 1.00 96.31 101 ASP A CA 1
ATOM 804 C C . ASP A 1 101 ? -11.832 16.388 -2.557 1.00 96.31 101 ASP A C 1
ATOM 806 O O . ASP A 1 101 ? -12.420 16.668 -3.599 1.00 96.31 101 ASP A O 1
ATOM 810 N N . ILE A 1 102 ? -12.470 15.927 -1.485 1.00 95.50 102 ILE A N 1
ATOM 811 C CA . ILE A 1 102 ? -13.927 15.898 -1.328 1.00 95.50 102 ILE A CA 1
ATOM 812 C C . ILE A 1 102 ? -14.406 17.302 -0.960 1.00 95.50 102 ILE A C 1
ATOM 814 O O . ILE A 1 102 ? -15.320 17.840 -1.577 1.00 95.50 102 ILE A O 1
ATOM 818 N N . ARG A 1 103 ? -13.789 17.885 0.077 1.00 96.69 103 ARG A N 1
ATOM 819 C CA . ARG A 1 103 ? -14.053 19.238 0.585 1.00 96.69 103 ARG A CA 1
ATOM 820 C C . ARG A 1 103 ? -12.979 19.674 1.580 1.00 96.69 103 ARG A C 1
ATOM 822 O O . ARG A 1 103 ? -12.252 18.835 2.113 1.00 96.69 103 ARG A O 1
ATOM 829 N N . CYS A 1 104 ? -12.948 20.970 1.873 1.00 96.38 104 CYS A N 1
ATOM 830 C CA . CYS A 1 104 ? -12.245 21.532 3.021 1.00 96.38 104 CYS A CA 1
ATOM 831 C C . CYS A 1 104 ? -13.230 21.757 4.178 1.00 96.38 104 CYS A C 1
ATOM 833 O O . CYS A 1 104 ? -14.345 22.226 3.948 1.00 96.38 104 CYS A O 1
ATOM 835 N N . VAL A 1 105 ? -12.827 21.428 5.405 1.00 95.44 105 VAL A N 1
ATOM 836 C CA . VAL A 1 105 ? -13.572 21.732 6.637 1.00 95.44 105 VAL A CA 1
ATOM 837 C C . VAL A 1 105 ? -12.693 22.599 7.527 1.00 95.44 105 VAL A C 1
ATOM 839 O O . VAL A 1 105 ? -12.027 22.113 8.442 1.00 95.44 105 VAL A O 1
ATOM 842 N N . GLU A 1 106 ? -12.663 23.890 7.208 1.00 93.62 106 GLU A N 1
ATOM 843 C CA . GLU A 1 106 ? -11.771 24.876 7.832 1.00 93.62 106 GLU A CA 1
ATOM 844 C C . GLU A 1 106 ? -11.987 24.987 9.346 1.00 93.62 106 GLU A C 1
ATOM 846 O O . GLU A 1 106 ? -11.019 25.083 10.095 1.00 93.62 106 GLU A O 1
ATOM 851 N N . ASP A 1 107 ? -13.233 24.850 9.808 1.00 94.75 107 ASP A N 1
ATOM 852 C CA . ASP A 1 107 ? -13.589 24.892 11.234 1.00 94.75 107 ASP A CA 1
ATOM 853 C C . ASP A 1 107 ? -12.918 23.787 12.067 1.00 94.75 107 ASP A C 1
ATOM 855 O O . ASP A 1 107 ? -12.792 23.909 13.286 1.00 94.75 107 ASP A O 1
ATOM 859 N N . LEU A 1 108 ? -12.487 22.697 11.421 1.00 92.69 108 LEU A N 1
ATOM 860 C CA . LEU A 1 108 ? -11.797 21.577 12.063 1.00 92.69 108 LEU A CA 1
ATOM 861 C C . LEU A 1 108 ? -10.292 21.547 11.746 1.00 92.69 108 LEU A C 1
ATOM 863 O O . LEU A 1 108 ? -9.591 20.620 12.172 1.00 92.69 108 LEU A O 1
ATOM 867 N N . ALA A 1 109 ? -9.772 22.535 11.009 1.00 93.69 109 ALA A N 1
ATOM 868 C CA . ALA A 1 109 ? -8.351 22.632 10.698 1.00 93.69 109 ALA A CA 1
ATOM 869 C C . ALA A 1 109 ? -7.511 22.683 11.987 1.00 93.69 109 ALA A C 1
ATOM 871 O O . ALA A 1 109 ? -7.889 23.272 12.998 1.00 93.69 109 ALA A O 1
ATOM 872 N N . GLY A 1 110 ? -6.366 22.000 11.978 1.00 91.38 110 GLY A N 1
ATOM 873 C CA . GLY A 1 110 ? -5.512 21.854 13.158 1.00 91.38 110 GLY A CA 1
ATOM 874 C C . GLY A 1 110 ? -6.061 20.924 14.249 1.00 91.38 110 GLY A C 1
ATOM 875 O O . GLY A 1 110 ? -5.379 20.727 15.255 1.00 91.38 110 GLY A O 1
ATOM 876 N N . ASN A 1 111 ? -7.230 20.292 14.062 1.00 91.06 111 ASN A N 1
ATOM 877 C CA . ASN A 1 111 ? -7.817 19.362 15.031 1.00 91.06 111 ASN A CA 1
ATOM 878 C C . ASN A 1 111 ? -8.007 17.939 14.461 1.00 91.06 111 ASN A C 1
ATOM 880 O O . ASN A 1 111 ? -9.131 17.525 14.160 1.00 91.06 111 ASN A O 1
ATOM 884 N N . PRO A 1 112 ? -6.928 17.133 14.350 1.00 89.38 112 PRO A N 1
ATOM 885 C CA . PRO A 1 112 ? -7.000 15.787 13.786 1.00 89.38 112 PRO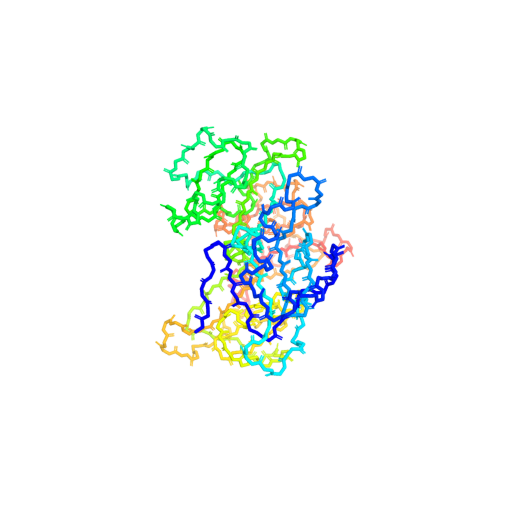 A CA 1
ATOM 886 C C . PRO A 1 112 ? -7.998 14.857 14.469 1.00 89.38 112 PRO A C 1
ATOM 888 O O . PRO A 1 112 ? -8.618 14.045 13.798 1.00 89.38 112 PRO A O 1
ATOM 891 N N . SER A 1 113 ? -8.176 14.963 15.791 1.00 83.12 113 SER A N 1
ATOM 892 C CA . SER A 1 113 ? -9.128 14.109 16.513 1.00 83.12 113 SER A CA 1
ATOM 893 C C . SER A 1 113 ? -10.572 14.381 16.090 1.00 83.12 113 SER A C 1
ATOM 895 O O . SER A 1 113 ? -11.337 13.438 15.901 1.00 83.12 113 SER A O 1
ATOM 897 N N . GLN A 1 114 ? -10.946 15.652 15.911 1.00 85.19 114 GLN A N 1
ATOM 898 C CA . GLN A 1 114 ? -12.280 16.003 15.420 1.00 85.19 114 GLN A CA 1
ATOM 899 C C . GLN A 1 114 ? -12.437 15.700 13.928 1.00 85.19 114 GLN A C 1
ATOM 901 O O . GLN A 1 114 ? -13.480 15.183 13.540 1.00 85.19 114 GLN A O 1
ATOM 906 N N . LEU A 1 115 ? -11.401 15.931 13.111 1.00 90.31 115 LEU A N 1
ATOM 907 C CA . LEU A 1 115 ? -11.410 15.542 11.697 1.00 90.31 115 LEU A CA 1
ATOM 908 C C . LEU A 1 115 ? -11.590 14.030 11.523 1.00 90.31 115 LEU A C 1
ATOM 910 O O . LEU A 1 115 ? -12.425 13.632 10.721 1.00 90.31 115 LEU A O 1
ATOM 914 N N . MET A 1 116 ? -10.879 13.194 12.292 1.00 88.44 116 MET A N 1
ATOM 915 C CA . MET A 1 116 ? -11.054 11.733 12.272 1.00 88.44 116 MET A CA 1
ATOM 916 C C . MET A 1 116 ? -12.486 11.331 12.599 1.00 88.44 116 MET A C 1
ATOM 918 O O . MET A 1 116 ? -13.090 10.567 11.853 1.00 88.44 116 MET A O 1
ATOM 922 N N . HIS A 1 117 ? -13.030 11.866 13.692 1.00 82.12 117 HIS A N 1
ATOM 923 C CA . HIS A 1 117 ? -14.398 11.566 14.095 1.00 82.12 117 HIS A CA 1
ATOM 924 C C . HIS A 1 117 ? -15.396 11.951 12.995 1.00 82.12 117 HIS A C 1
ATOM 926 O O . HIS A 1 117 ? -16.217 11.134 12.587 1.00 82.12 117 HIS A O 1
ATOM 932 N N . TYR A 1 118 ? -15.257 13.163 12.456 1.00 85.06 118 TYR A N 1
ATOM 933 C CA . TYR A 1 118 ? -16.093 13.672 11.379 1.00 85.06 118 TYR A CA 1
ATOM 934 C C . TYR A 1 118 ? -16.048 12.787 10.131 1.00 85.06 118 TYR A C 1
ATOM 936 O O . TYR A 1 118 ? -17.084 12.367 9.625 1.00 85.06 118 TYR A O 1
ATOM 944 N N . VAL A 1 119 ? -14.852 12.448 9.638 1.00 89.81 119 VAL A N 1
ATOM 945 C CA . VAL A 1 119 ? -14.736 11.635 8.420 1.00 89.81 119 VAL A CA 1
ATOM 946 C C . VAL A 1 119 ? -15.226 10.205 8.628 1.00 89.81 119 VAL A C 1
ATOM 948 O O . VAL A 1 119 ? -15.771 9.618 7.701 1.00 89.81 119 VAL A O 1
ATOM 951 N N . ASN A 1 120 ? -15.073 9.636 9.824 1.00 81.31 120 ASN A N 1
ATOM 952 C CA . ASN A 1 120 ? -15.542 8.280 10.104 1.00 81.31 120 ASN A CA 1
ATOM 953 C C . ASN A 1 120 ? -17.068 8.200 10.229 1.00 81.31 120 ASN A C 1
ATOM 955 O O . ASN A 1 120 ? -17.647 7.181 9.853 1.00 81.31 120 ASN A O 1
ATOM 959 N N . CYS A 1 121 ? -17.717 9.251 10.734 1.00 75.06 121 CYS A N 1
ATOM 960 C CA . CYS A 1 121 ? -19.172 9.299 10.864 1.00 75.06 121 CYS A CA 1
ATOM 961 C C . CYS A 1 121 ? -19.868 9.734 9.571 1.00 75.06 121 CYS A C 1
ATOM 963 O O . CYS A 1 121 ? -20.859 9.121 9.178 1.00 75.06 121 CYS A O 1
ATOM 965 N N . ASP A 1 122 ? -19.340 10.762 8.907 1.00 84.25 122 ASP A N 1
ATOM 966 C CA . ASP A 1 122 ? -20.084 11.506 7.887 1.00 84.25 122 ASP A CA 1
ATOM 967 C C . ASP A 1 122 ? -19.541 11.319 6.463 1.00 84.25 122 ASP A C 1
ATOM 969 O O . ASP A 1 122 ? -20.190 11.739 5.506 1.00 84.25 122 ASP A O 1
ATOM 973 N N . ILE A 1 123 ? -18.346 10.733 6.295 1.00 87.88 123 ILE A N 1
ATOM 974 C CA . ILE A 1 123 ? -17.662 10.617 4.992 1.00 87.88 123 ILE A CA 1
ATOM 975 C C . ILE A 1 123 ? -16.991 9.236 4.859 1.00 87.88 123 ILE A C 1
ATOM 977 O O . ILE A 1 123 ? -15.758 9.128 4.888 1.00 87.88 123 ILE A O 1
ATOM 981 N N . PRO A 1 124 ? -17.768 8.146 4.725 1.00 81.94 124 PRO A N 1
ATOM 982 C CA . PRO A 1 124 ? -17.231 6.782 4.692 1.00 81.94 124 PRO A CA 1
ATOM 983 C C . PRO A 1 124 ? -16.183 6.552 3.587 1.00 81.94 124 PRO A C 1
ATOM 985 O O . PRO A 1 124 ? -15.275 5.734 3.757 1.00 81.94 124 PRO A O 1
ATOM 988 N N . GLU A 1 125 ? -16.267 7.292 2.481 1.00 87.31 125 GLU A N 1
ATOM 989 C CA . GLU A 1 125 ? -15.325 7.278 1.361 1.00 87.31 125 GLU A CA 1
ATOM 990 C C . GLU A 1 125 ? -14.006 8.023 1.627 1.00 87.31 125 GLU A C 1
ATOM 992 O O . GLU A 1 125 ? -13.085 7.950 0.813 1.00 87.31 125 GLU A O 1
ATOM 997 N N . CYS A 1 126 ? -13.878 8.734 2.752 1.00 94.00 126 CYS A N 1
ATOM 998 C CA . CYS A 1 126 ? -12.642 9.414 3.117 1.00 94.00 126 CYS A CA 1
ATOM 999 C C . CYS A 1 126 ? -11.517 8.401 3.344 1.00 94.00 126 CYS A C 1
ATOM 1001 O O . CYS A 1 126 ? -11.661 7.438 4.106 1.00 94.00 126 CYS A O 1
ATOM 1003 N N . VAL A 1 127 ? -10.364 8.656 2.730 1.00 94.38 127 VAL A N 1
ATOM 1004 C CA . VAL A 1 127 ? -9.152 7.852 2.924 1.00 94.38 127 VAL A CA 1
ATOM 1005 C C . VAL A 1 127 ? -7.980 8.644 3.487 1.00 94.38 127 VAL A C 1
ATOM 1007 O O . VAL A 1 127 ? -7.022 8.044 3.973 1.00 94.38 127 VAL A O 1
ATOM 1010 N N . ALA A 1 128 ? -8.029 9.972 3.406 1.00 96.38 128 ALA A N 1
ATOM 1011 C CA . ALA A 1 128 ? -7.006 10.858 3.935 1.00 96.38 128 ALA A CA 1
ATOM 1012 C C . ALA A 1 128 ? -7.597 12.228 4.274 1.00 96.38 128 ALA A C 1
ATOM 1014 O O . ALA A 1 128 ? -8.568 12.659 3.657 1.00 96.38 128 ALA A O 1
ATOM 1015 N N . PHE A 1 129 ? -6.981 12.934 5.212 1.00 97.00 129 PHE A N 1
ATOM 1016 C CA . PHE A 1 129 ? -7.197 14.364 5.401 1.00 97.00 129 PHE A CA 1
ATOM 1017 C C . PHE A 1 129 ? -5.897 15.027 5.854 1.00 97.00 129 PHE A C 1
ATOM 1019 O O . PHE A 1 129 ? -5.061 14.385 6.492 1.00 97.00 129 PHE A O 1
ATOM 1026 N N . ASN A 1 130 ? -5.701 16.302 5.536 1.00 96.62 130 ASN A N 1
ATOM 1027 C CA . ASN A 1 130 ? -4.534 17.049 6.002 1.00 96.62 130 ASN A CA 1
ATOM 1028 C C . ASN A 1 130 ? -4.872 18.019 7.135 1.00 96.62 130 ASN A C 1
ATOM 1030 O O . ASN A 1 130 ? -6.034 18.265 7.459 1.00 96.62 130 ASN A O 1
ATOM 1034 N N . THR A 1 131 ? -3.837 18.552 7.779 1.00 96.31 131 THR A N 1
ATOM 1035 C CA . THR A 1 131 ? -3.984 19.455 8.929 1.00 96.31 131 THR A CA 1
ATOM 1036 C C . THR A 1 131 ? -4.628 20.795 8.585 1.00 96.31 131 THR A C 1
ATOM 1038 O O . THR A 1 131 ? -5.090 21.473 9.496 1.00 96.31 131 THR A O 1
ATOM 1041 N N . ASN A 1 132 ? -4.737 21.140 7.300 1.00 95.56 132 ASN A N 1
ATOM 1042 C CA . ASN A 1 132 ? -5.453 22.328 6.831 1.00 95.56 132 ASN A CA 1
ATOM 1043 C C . ASN A 1 132 ? -6.958 22.067 6.630 1.00 95.56 132 ASN A C 1
ATOM 1045 O O . ASN A 1 132 ? -7.666 22.956 6.175 1.00 95.56 132 ASN A O 1
ATOM 1049 N N . GLY A 1 133 ? -7.447 20.863 6.948 1.00 95.88 133 GLY A N 1
ATOM 1050 C CA . GLY A 1 133 ? -8.868 20.517 6.874 1.00 95.88 133 GLY A CA 1
ATOM 1051 C C . GLY A 1 133 ? -9.326 19.970 5.520 1.00 95.88 133 GLY A C 1
ATOM 1052 O O . GLY A 1 133 ? -10.516 19.704 5.357 1.00 95.88 133 GLY A O 1
ATOM 1053 N N . TRP A 1 134 ? -8.424 19.755 4.554 1.00 97.62 134 TRP A N 1
ATOM 1054 C CA . TRP A 1 134 ? -8.779 19.111 3.285 1.00 97.62 134 TRP A CA 1
ATOM 1055 C C . TRP A 1 134 ? -8.979 17.613 3.475 1.00 97.62 134 TRP A C 1
ATOM 1057 O O . TRP A 1 134 ? -8.083 16.925 3.961 1.00 97.62 134 TRP A O 1
ATOM 1067 N N . ILE A 1 135 ? -10.137 17.112 3.056 1.00 97.69 135 ILE A N 1
ATOM 1068 C CA . ILE A 1 135 ? -10.552 15.709 3.141 1.00 97.69 135 ILE A CA 1
ATOM 1069 C C . ILE A 1 135 ? -10.496 15.102 1.742 1.00 97.69 135 ILE A C 1
ATOM 1071 O O . ILE A 1 135 ? -10.962 15.727 0.794 1.00 97.69 135 ILE A O 1
ATOM 1075 N N . LYS A 1 136 ? -9.970 13.882 1.600 1.00 97.19 136 LYS A N 1
ATOM 1076 C CA . LYS A 1 136 ? -9.656 13.256 0.308 1.00 97.19 136 LYS A CA 1
ATOM 1077 C C . LYS A 1 136 ? -10.291 11.871 0.166 1.00 97.19 136 LYS A C 1
ATOM 1079 O O . LYS A 1 136 ? -10.229 11.056 1.089 1.00 97.19 136 LYS A O 1
ATOM 1084 N N . HIS A 1 137 ? -10.841 11.578 -1.016 1.00 93.88 137 HIS A N 1
ATOM 1085 C CA . HIS A 1 137 ? -11.441 10.268 -1.340 1.00 93.88 137 HIS A CA 1
ATOM 1086 C C . HIS A 1 137 ? -10.430 9.270 -1.926 1.00 93.88 137 HIS A C 1
ATOM 1088 O O . HIS A 1 137 ? -10.686 8.071 -1.998 1.00 93.88 137 HIS A O 1
ATOM 1094 N N . SER A 1 138 ? -9.267 9.749 -2.373 1.00 90.94 138 SER A N 1
ATOM 1095 C CA . SER A 1 138 ? -8.144 8.909 -2.793 1.00 90.94 138 SER A CA 1
ATOM 1096 C C . SER A 1 138 ? -6.818 9.635 -2.574 1.00 90.94 138 SER A C 1
ATOM 1098 O O . SER A 1 138 ? -6.767 10.862 -2.524 1.00 90.94 138 SER A O 1
ATOM 1100 N N . ILE A 1 139 ? -5.731 8.878 -2.451 1.00 93.44 139 ILE A N 1
ATOM 1101 C CA . ILE A 1 139 ? -4.368 9.415 -2.387 1.00 93.44 139 ILE A CA 1
ATOM 1102 C C . ILE A 1 139 ? -3.607 9.025 -3.648 1.00 93.44 139 ILE A C 1
ATOM 1104 O O . ILE A 1 139 ? -3.780 7.932 -4.191 1.00 93.44 139 ILE A O 1
ATOM 1108 N N . ARG A 1 140 ? -2.746 9.925 -4.114 1.00 86.00 140 ARG A N 1
ATOM 1109 C CA . ARG A 1 140 ? -1.872 9.683 -5.257 1.00 86.00 140 ARG A CA 1
ATOM 1110 C C . ARG A 1 140 ? -0.696 8.782 -4.880 1.00 86.00 140 ARG A C 1
ATOM 1112 O O . ARG A 1 140 ? -0.383 8.628 -3.697 1.00 86.00 140 ARG A O 1
ATOM 1119 N N . PRO A 1 141 ? 0.008 8.221 -5.870 1.00 78.25 141 PRO A N 1
ATOM 1120 C CA . PRO A 1 141 ? 1.366 7.726 -5.702 1.00 78.25 141 PRO A CA 1
ATOM 1121 C C . PRO A 1 141 ? 2.254 8.654 -4.845 1.00 78.25 141 PRO A C 1
ATOM 1123 O O . PRO A 1 141 ? 2.340 9.846 -5.120 1.00 78.25 141 PRO A O 1
ATOM 1126 N N . LYS A 1 142 ? 2.976 8.110 -3.847 1.00 81.00 142 LYS A N 1
ATOM 1127 C CA . LYS A 1 142 ? 3.914 8.865 -2.979 1.00 81.00 142 LYS A CA 1
ATOM 1128 C C . LYS A 1 142 ? 4.928 9.747 -3.733 1.00 81.00 142 LYS A C 1
ATOM 1130 O O . LYS A 1 142 ? 5.404 10.715 -3.162 1.00 81.00 142 LYS A O 1
ATOM 1135 N N . ILE A 1 143 ? 5.269 9.435 -4.988 1.00 71.12 143 ILE A N 1
ATOM 1136 C CA . ILE A 1 143 ? 6.185 10.254 -5.811 1.00 71.12 143 ILE A CA 1
ATOM 1137 C C . ILE A 1 143 ? 5.570 11.588 -6.258 1.00 71.12 143 ILE A C 1
ATOM 1139 O O . ILE A 1 143 ? 6.296 12.524 -6.579 1.00 71.12 143 ILE A O 1
ATOM 1143 N N . GLU A 1 144 ? 4.241 11.672 -6.276 1.00 80.69 144 GLU A N 1
ATOM 1144 C CA . GLU A 1 144 ? 3.495 12.896 -6.569 1.00 80.69 144 GLU A CA 1
ATOM 1145 C C . GLU A 1 144 ? 3.212 13.716 -5.310 1.00 80.69 144 GLU A C 1
ATOM 1147 O O . GLU A 1 144 ? 2.689 14.823 -5.405 1.00 80.69 144 GLU A O 1
ATOM 1152 N N . TRP A 1 145 ? 3.519 13.179 -4.127 1.00 91.25 145 TRP A N 1
ATOM 1153 C CA . TRP A 1 145 ? 3.319 13.911 -2.887 1.00 91.25 145 TRP A CA 1
ATOM 1154 C C . TRP A 1 145 ? 4.331 15.036 -2.811 1.00 91.25 145 TRP A C 1
ATOM 1156 O O . TRP A 1 145 ? 5.502 14.873 -3.163 1.00 91.25 145 TRP A O 1
ATOM 1166 N N . TYR A 1 146 ? 3.880 16.179 -2.321 1.00 88.50 146 TYR A N 1
ATOM 1167 C CA . TYR A 1 146 ? 4.735 17.335 -2.139 1.00 88.50 146 TYR A CA 1
ATOM 1168 C C . TYR A 1 146 ? 4.845 17.646 -0.657 1.00 88.5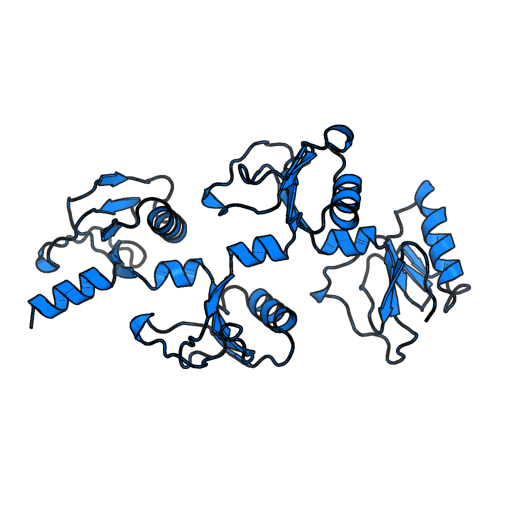0 146 TYR A C 1
ATOM 1170 O O . TYR A 1 146 ? 3.906 17.468 0.123 1.00 88.50 146 TYR A O 1
ATOM 1178 N N . LYS A 1 147 ? 6.037 18.084 -0.262 1.00 93.00 147 LYS A N 1
ATOM 1179 C CA . LYS A 1 147 ? 6.255 18.615 1.072 1.00 93.00 147 LYS A CA 1
ATOM 1180 C C . LYS A 1 147 ? 5.625 20.004 1.118 1.00 93.00 147 LYS A C 1
ATOM 1182 O O . LYS A 1 147 ? 6.025 20.866 0.340 1.00 93.00 147 LYS A O 1
ATOM 1187 N N . PHE A 1 148 ? 4.638 20.199 1.983 1.00 92.00 148 PHE A N 1
ATOM 1188 C CA . PHE A 1 148 ? 3.940 21.480 2.129 1.00 92.00 148 PHE A CA 1
ATOM 1189 C C . PHE A 1 148 ? 4.270 22.189 3.445 1.00 92.00 148 PHE A C 1
ATOM 1191 O O . PHE A 1 148 ? 3.969 23.370 3.578 1.00 92.00 148 PHE A O 1
ATOM 1198 N N . SER A 1 149 ? 4.896 21.491 4.400 1.00 92.88 149 SER A N 1
ATOM 1199 C CA . SER A 1 149 ? 5.311 22.070 5.678 1.00 92.88 149 SER A CA 1
ATOM 1200 C C . SER A 1 149 ? 6.554 21.391 6.260 1.00 92.88 149 SER A C 1
ATOM 1202 O O . SER A 1 149 ? 6.816 20.206 6.032 1.00 92.88 149 SER A O 1
ATOM 1204 N N . ASP A 1 150 ? 7.316 22.156 7.041 1.00 91.75 150 ASP A N 1
ATOM 1205 C CA . ASP A 1 150 ? 8.412 21.680 7.893 1.00 91.75 150 ASP A CA 1
ATOM 1206 C C . ASP A 1 150 ? 7.969 21.395 9.338 1.00 91.75 150 ASP A C 1
ATOM 1208 O O . ASP A 1 150 ? 8.703 20.763 10.109 1.00 91.75 150 ASP A O 1
ATOM 1212 N N . SER A 1 151 ? 6.764 21.831 9.715 1.00 92.62 151 SER A N 1
ATOM 1213 C CA . SER A 1 151 ? 6.249 21.682 11.071 1.00 92.62 151 SER A CA 1
ATOM 1214 C C . SER A 1 151 ? 6.043 20.211 11.439 1.00 92.62 151 SER A C 1
ATOM 1216 O O . SER A 1 151 ? 5.592 19.384 10.646 1.00 92.62 151 SER A O 1
ATOM 1218 N N . ALA A 1 152 ? 6.378 19.858 12.683 1.00 88.56 152 ALA A N 1
ATOM 1219 C CA . ALA A 1 152 ? 6.172 18.508 13.203 1.00 88.56 152 ALA A CA 1
ATOM 1220 C C . ALA A 1 152 ? 4.704 18.155 13.440 1.00 88.56 152 ALA A C 1
ATOM 1222 O O . ALA A 1 152 ? 4.376 16.971 13.462 1.00 88.56 152 ALA A O 1
ATOM 1223 N N . SER A 1 153 ? 3.855 19.165 13.607 1.00 90.25 153 SER A N 1
ATOM 1224 C CA . SER A 1 153 ? 2.424 19.009 13.848 1.00 90.25 153 SER A CA 1
ATOM 1225 C C . SER A 1 153 ? 1.584 19.110 12.578 1.00 90.25 153 SER A C 1
ATOM 1227 O O . SER A 1 153 ? 0.374 18.936 12.660 1.00 90.25 153 SER A O 1
ATOM 1229 N N . GLU A 1 154 ? 2.192 19.387 11.422 1.00 94.56 154 GLU A N 1
ATOM 1230 C CA . GLU A 1 154 ? 1.493 19.546 10.145 1.00 94.56 154 GLU A CA 1
ATOM 1231 C C . GLU A 1 154 ? 1.795 18.383 9.207 1.00 94.56 154 GLU A C 1
ATOM 1233 O O . GLU A 1 154 ? 2.893 17.821 9.209 1.00 94.56 154 GLU A O 1
ATOM 1238 N N . GLY A 1 155 ? 0.802 17.981 8.421 1.00 96.31 155 GLY A N 1
ATOM 1239 C CA . GLY A 1 155 ? 0.913 16.815 7.555 1.00 96.31 155 GLY A CA 1
ATOM 1240 C C . GLY A 1 155 ? -0.439 16.270 7.131 1.00 96.31 155 GLY A C 1
ATOM 1241 O O . GLY A 1 155 ? -1.460 16.956 7.201 1.00 96.31 155 GLY A O 1
ATOM 1242 N N . MET A 1 156 ? -0.439 15.007 6.726 1.00 96.69 156 MET A N 1
ATOM 1243 C CA . MET A 1 156 ? -1.624 14.291 6.273 1.00 96.69 156 MET A CA 1
ATOM 1244 C C . MET A 1 156 ? -1.828 13.029 7.102 1.00 96.69 156 MET A C 1
ATOM 1246 O O . MET A 1 156 ? -0.917 12.222 7.259 1.00 96.69 156 MET A O 1
ATOM 1250 N N . TRP A 1 157 ? -3.034 12.841 7.621 1.00 96.00 157 TRP A N 1
ATOM 1251 C CA . TRP A 1 157 ? -3.477 11.571 8.173 1.00 96.00 157 TRP A CA 1
ATOM 1252 C C . TRP A 1 157 ? -4.066 10.732 7.052 1.00 96.00 157 TRP A C 1
ATOM 1254 O O . TRP A 1 157 ? -4.910 11.201 6.292 1.00 96.00 157 TRP A O 1
ATOM 1264 N N . VAL A 1 158 ? -3.620 9.488 6.943 1.00 94.62 158 VAL A N 1
ATOM 1265 C CA . VAL A 1 158 ? -4.024 8.570 5.879 1.00 94.62 158 VAL A CA 1
ATOM 1266 C C . VAL A 1 158 ? -4.485 7.262 6.500 1.00 94.62 158 VAL A C 1
ATOM 1268 O O . VAL A 1 158 ? -3.808 6.730 7.379 1.00 94.62 158 VAL A O 1
ATOM 1271 N N . LYS A 1 159 ? -5.611 6.709 6.043 1.00 91.06 159 LYS A N 1
ATOM 1272 C CA . LYS A 1 159 ? -6.009 5.351 6.420 1.00 91.06 159 LYS A CA 1
ATOM 1273 C C . LYS A 1 159 ? -4.912 4.380 5.988 1.00 91.06 159 LYS A C 1
ATOM 1275 O O . LYS A 1 159 ? -4.491 4.384 4.829 1.00 91.06 159 LYS A O 1
ATOM 1280 N N . LYS A 1 160 ? -4.476 3.503 6.890 1.00 85.12 160 LYS A N 1
ATOM 1281 C CA . LYS A 1 160 ? -3.447 2.488 6.608 1.00 85.12 160 LYS A CA 1
ATOM 1282 C C . LYS A 1 160 ? -3.819 1.622 5.408 1.00 85.12 160 LYS A C 1
ATOM 1284 O O . LYS A 1 160 ? -2.980 1.357 4.562 1.00 85.12 160 LYS A O 1
ATOM 1289 N N . THR A 1 161 ? -5.100 1.295 5.251 1.00 82.00 161 THR A N 1
ATOM 1290 C CA . THR A 1 161 ? -5.615 0.568 4.080 1.00 82.00 161 THR A CA 1
ATOM 1291 C C . THR A 1 161 ? -5.364 1.297 2.757 1.00 82.00 161 THR A C 1
ATOM 1293 O O . THR A 1 161 ? -5.083 0.653 1.745 1.00 82.00 161 THR A O 1
ATOM 1296 N N . ALA A 1 162 ? -5.420 2.629 2.749 1.00 87.50 162 ALA A N 1
ATOM 1297 C CA . ALA A 1 162 ? -5.119 3.429 1.570 1.00 87.50 162 ALA A CA 1
ATOM 1298 C C . ALA A 1 162 ? -3.611 3.462 1.290 1.00 87.50 162 ALA A C 1
ATOM 1300 O O . ALA A 1 162 ? -3.210 3.268 0.141 1.00 87.50 162 ALA A O 1
ATOM 1301 N N . LEU A 1 163 ? -2.771 3.607 2.321 1.00 84.44 163 LEU A N 1
ATOM 1302 C CA . LEU A 1 163 ? -1.314 3.469 2.181 1.00 84.44 163 LEU A CA 1
ATOM 1303 C C . LEU A 1 163 ? -0.927 2.091 1.631 1.00 84.44 163 LEU A C 1
ATOM 1305 O O . LEU A 1 163 ? -0.151 2.004 0.680 1.00 84.44 163 LEU A O 1
ATOM 1309 N N . ASP A 1 164 ? -1.533 1.032 2.160 1.00 75.25 164 ASP A N 1
ATOM 1310 C CA . ASP A 1 164 ? -1.301 -0.343 1.725 1.00 75.25 164 ASP A CA 1
ATOM 1311 C C . ASP A 1 164 ? -1.738 -0.564 0.271 1.00 75.25 164 ASP A C 1
ATOM 1313 O O . ASP A 1 164 ? -1.092 -1.307 -0.466 1.00 75.25 164 ASP A O 1
ATOM 1317 N N . SER A 1 165 ? -2.820 0.082 -0.178 1.00 75.44 165 SER A N 1
ATOM 1318 C CA . SER A 1 165 ? -3.274 0.001 -1.576 1.00 75.44 165 SER A CA 1
ATOM 1319 C C . SER A 1 165 ? -2.301 0.658 -2.566 1.00 75.44 165 SER A C 1
ATOM 1321 O O . SER A 1 165 ? -2.227 0.266 -3.734 1.00 75.44 165 SER A O 1
ATOM 1323 N N . LEU A 1 166 ? -1.495 1.623 -2.105 1.00 79.62 166 LEU A N 1
ATOM 1324 C CA . LEU A 1 166 ? -0.395 2.153 -2.908 1.00 79.62 166 LEU A CA 1
ATOM 1325 C C . LEU A 1 166 ? 0.736 1.132 -3.040 1.00 79.62 166 LEU A C 1
ATOM 1327 O O . LEU A 1 166 ? 1.397 1.106 -4.079 1.00 79.62 166 LEU A O 1
ATOM 1331 N N . GLU A 1 167 ? 0.963 0.304 -2.021 1.00 82.50 167 GLU A N 1
ATOM 1332 C CA . GLU A 1 167 ? 2.025 -0.700 -2.027 1.00 82.50 167 GLU A CA 1
ATOM 1333 C C . GLU A 1 167 ? 1.623 -1.979 -2.764 1.00 82.50 167 GLU A C 1
ATOM 1335 O O . GLU A 1 167 ? 2.446 -2.519 -3.490 1.00 82.50 167 GLU A O 1
ATOM 1340 N N . TRP A 1 168 ? 0.388 -2.462 -2.638 1.00 86.81 168 TRP A N 1
ATOM 1341 C CA . TRP A 1 168 ? -0.028 -3.759 -3.182 1.00 86.81 168 TRP A CA 1
ATOM 1342 C C . TRP A 1 168 ? -0.988 -3.610 -4.361 1.00 86.81 168 TRP A C 1
ATOM 1344 O O . TRP A 1 168 ? -2.105 -3.120 -4.214 1.00 86.81 168 TRP A O 1
ATOM 1354 N N . VAL A 1 169 ? -0.583 -4.114 -5.524 1.00 88.69 169 VAL A N 1
ATOM 1355 C CA . VAL A 1 169 ? -1.391 -4.162 -6.746 1.00 88.69 169 VAL A CA 1
ATOM 1356 C C . VAL A 1 169 ? -2.043 -5.534 -6.867 1.00 88.69 169 VAL A C 1
ATOM 1358 O O . VAL A 1 169 ? -1.350 -6.549 -6.843 1.00 88.69 169 VAL A O 1
ATOM 1361 N N . PHE A 1 170 ? -3.367 -5.572 -7.011 1.00 91.31 170 PHE A N 1
ATOM 1362 C CA . PHE A 1 170 ? -4.090 -6.806 -7.307 1.00 91.31 170 PHE A CA 1
ATOM 1363 C C . PHE A 1 170 ? -4.064 -7.094 -8.810 1.00 91.31 170 PHE A C 1
ATOM 1365 O O . PHE A 1 170 ? -4.447 -6.250 -9.618 1.00 91.31 170 PHE A O 1
ATOM 1372 N N . VAL A 1 171 ? -3.618 -8.291 -9.175 1.00 92.50 171 VAL A N 1
ATOM 1373 C CA . VAL A 1 171 ? -3.630 -8.815 -10.538 1.00 92.50 171 VAL A CA 1
ATOM 1374 C C . VAL A 1 171 ? -4.629 -9.977 -10.570 1.00 92.50 171 VAL A C 1
ATOM 1376 O O . VAL A 1 171 ? -4.300 -11.061 -10.079 1.00 92.50 171 VAL A O 1
ATOM 1379 N N . PRO A 1 172 ? -5.851 -9.768 -11.093 1.00 93.94 172 PRO A N 1
ATOM 1380 C CA . PRO A 1 172 ? -6.900 -10.785 -11.064 1.00 93.94 172 PRO A CA 1
ATOM 1381 C C . PRO A 1 172 ? -6.529 -11.982 -11.942 1.00 93.94 172 PRO A C 1
ATOM 1383 O O . PRO A 1 172 ? -5.742 -11.844 -12.877 1.00 93.94 172 PRO A O 1
ATOM 1386 N N . PHE A 1 173 ? -7.116 -13.144 -11.662 1.00 96.00 173 PHE A N 1
ATOM 1387 C CA . PHE A 1 173 ? -6.999 -14.411 -12.400 1.00 96.00 173 PHE A CA 1
ATOM 1388 C C . PHE A 1 173 ? -5.630 -15.102 -12.382 1.00 96.00 173 PHE A C 1
ATOM 1390 O O . PHE A 1 173 ? -5.561 -16.310 -12.598 1.00 96.00 173 PHE A O 1
ATOM 1397 N N . PHE A 1 174 ? -4.538 -14.369 -12.176 1.00 96.19 174 PHE A N 1
ATOM 1398 C CA . PHE A 1 174 ? -3.179 -14.884 -12.338 1.00 96.19 174 PHE A CA 1
ATOM 1399 C C . PHE A 1 174 ? -2.553 -15.356 -11.026 1.00 96.19 174 PHE A C 1
ATOM 1401 O O . PHE A 1 174 ? -2.855 -14.835 -9.953 1.00 96.19 174 PHE A O 1
ATOM 1408 N N . ASP A 1 175 ? -1.611 -16.289 -11.153 1.00 96.31 175 ASP A N 1
ATOM 1409 C CA . ASP A 1 175 ? -0.642 -16.645 -10.119 1.00 96.31 175 ASP A CA 1
ATOM 1410 C C . ASP A 1 175 ? 0.774 -16.759 -10.716 1.00 96.31 175 ASP A C 1
ATOM 1412 O O . ASP A 1 175 ? 0.965 -16.842 -11.936 1.00 96.31 175 ASP A O 1
ATOM 1416 N N . SER A 1 176 ? 1.780 -16.746 -9.842 1.00 95.62 176 SER A N 1
ATOM 1417 C CA . SER A 1 176 ? 3.177 -17.010 -10.190 1.00 95.62 176 SER A CA 1
ATOM 1418 C C . SER A 1 176 ? 3.635 -18.270 -9.472 1.00 95.62 176 SER A C 1
ATOM 1420 O O . SER A 1 176 ? 3.652 -18.297 -8.244 1.00 95.62 176 SER A O 1
ATOM 1422 N N . ASP A 1 177 ? 3.976 -19.313 -10.226 1.00 92.62 177 ASP A N 1
ATOM 1423 C CA . ASP A 1 177 ? 4.250 -20.628 -9.648 1.00 92.62 177 ASP A CA 1
ATOM 1424 C C . ASP A 1 177 ? 5.504 -20.656 -8.748 1.00 92.62 177 ASP A C 1
ATOM 1426 O O . ASP A 1 177 ? 6.509 -19.986 -9.016 1.00 92.62 177 ASP A O 1
ATOM 1430 N N . GLY A 1 178 ? 5.427 -21.443 -7.670 1.00 91.62 178 GLY A N 1
ATOM 1431 C CA . GLY A 1 178 ? 6.496 -21.641 -6.687 1.00 91.62 178 GLY A CA 1
ATOM 1432 C C . GLY A 1 178 ? 6.910 -20.395 -5.886 1.00 91.62 178 GLY A C 1
ATOM 1433 O O . GLY A 1 178 ? 6.167 -19.417 -5.767 1.00 91.62 178 GLY A O 1
ATOM 1434 N N . ASN A 1 179 ? 8.132 -20.447 -5.331 1.00 93.56 179 ASN A N 1
ATOM 1435 C CA . ASN A 1 179 ? 8.749 -19.419 -4.467 1.00 93.56 179 ASN A CA 1
ATOM 1436 C C . ASN A 1 179 ? 7.922 -19.069 -3.217 1.00 93.56 179 ASN A C 1
ATOM 1438 O O . ASN A 1 179 ? 7.913 -17.920 -2.754 1.00 93.56 179 ASN A O 1
ATOM 1442 N N . ASP A 1 180 ? 7.212 -20.063 -2.686 1.00 95.00 180 ASP A N 1
ATOM 1443 C CA . ASP A 1 180 ? 6.332 -19.910 -1.536 1.00 95.00 180 ASP A CA 1
ATOM 1444 C C . ASP A 1 180 ? 7.120 -19.888 -0.218 1.00 95.00 180 ASP A C 1
ATOM 1446 O O . ASP A 1 180 ? 8.020 -20.689 0.022 1.00 95.00 180 ASP A O 1
ATOM 1450 N N . ILE A 1 181 ? 6.755 -18.962 0.663 1.00 93.81 181 ILE A N 1
ATOM 1451 C CA . ILE A 1 181 ? 7.265 -18.828 2.033 1.00 93.81 181 ILE A CA 1
ATOM 1452 C C . ILE A 1 181 ? 6.404 -19.661 2.978 1.00 93.81 181 ILE A C 1
ATOM 1454 O O . ILE A 1 181 ? 6.902 -20.385 3.836 1.00 93.81 181 ILE A O 1
ATOM 1458 N N . SER A 1 182 ? 5.089 -19.487 2.867 1.00 91.94 182 SER A N 1
ATOM 1459 C CA . SER A 1 182 ? 4.094 -20.093 3.740 1.00 91.94 182 SER A CA 1
ATOM 1460 C C . SER A 1 182 ? 2.704 -19.965 3.125 1.00 91.94 182 SER A C 1
ATOM 1462 O O . SER A 1 182 ? 2.478 -19.157 2.220 1.00 91.94 182 SER A O 1
ATOM 1464 N N . ARG A 1 183 ? 1.753 -20.742 3.650 1.00 93.94 183 ARG A N 1
ATOM 1465 C CA . ARG A 1 183 ? 0.331 -20.588 3.347 1.00 93.94 183 ARG A CA 1
ATOM 1466 C C . ARG A 1 183 ? -0.411 -20.066 4.567 1.00 93.94 183 ARG A C 1
ATOM 1468 O O . ARG A 1 183 ? -0.344 -20.659 5.640 1.00 93.94 183 ARG A O 1
ATOM 1475 N N . VAL A 1 184 ? -1.158 -18.988 4.382 1.00 89.75 184 VAL A N 1
ATOM 1476 C CA . VAL A 1 184 ? -1.979 -18.349 5.409 1.00 89.75 184 VAL A CA 1
ATOM 1477 C C . VAL A 1 184 ? -3.450 -18.553 5.066 1.00 89.75 184 VAL A C 1
ATOM 1479 O O . VAL A 1 184 ? -3.976 -18.010 4.089 1.00 89.75 184 VAL A O 1
ATOM 1482 N N . ALA A 1 185 ? -4.125 -19.366 5.876 1.00 86.06 185 ALA A N 1
ATOM 1483 C CA . ALA A 1 185 ? -5.577 -19.483 5.835 1.00 86.06 185 ALA A CA 1
ATOM 1484 C C . ALA A 1 185 ? -6.244 -18.195 6.353 1.00 86.06 185 ALA A C 1
ATOM 1486 O O . ALA A 1 185 ? -5.602 -17.378 7.008 1.00 86.06 185 ALA A O 1
ATOM 1487 N N . GLY A 1 186 ? -7.534 -18.029 6.065 1.00 81.19 186 GLY A N 1
ATOM 1488 C CA . GLY A 1 186 ? -8.318 -16.888 6.538 1.00 81.19 186 GLY A CA 1
ATOM 1489 C C . GLY A 1 186 ? -8.655 -15.865 5.456 1.00 81.19 186 GLY A C 1
ATOM 1490 O O . GLY A 1 186 ? -8.578 -16.129 4.252 1.00 81.19 186 GLY A O 1
ATOM 1491 N N . THR A 1 187 ? -9.091 -14.701 5.917 1.00 82.12 187 THR A N 1
ATOM 1492 C CA . THR A 1 187 ? -9.603 -13.586 5.122 1.00 82.12 187 THR A CA 1
ATOM 1493 C C . THR A 1 187 ? -8.492 -12.859 4.346 1.00 82.12 187 THR A C 1
ATOM 1495 O O . THR A 1 187 ? -7.310 -12.941 4.699 1.00 82.12 187 THR A O 1
ATOM 1498 N N . PRO A 1 188 ? -8.839 -12.076 3.304 1.00 79.25 188 PRO A N 1
ATOM 1499 C CA . PRO A 1 188 ? -7.875 -11.218 2.612 1.00 79.25 188 PRO A CA 1
ATOM 1500 C C . PRO A 1 188 ? -7.132 -10.249 3.543 1.00 79.25 188 PRO A C 1
ATOM 1502 O O . PRO A 1 188 ? -5.948 -9.993 3.334 1.00 79.25 188 PRO A O 1
ATOM 1505 N N . ALA A 1 189 ? -7.804 -9.737 4.580 1.00 71.12 189 ALA A N 1
ATOM 1506 C CA . ALA A 1 189 ? -7.202 -8.840 5.563 1.00 71.12 189 ALA A CA 1
ATOM 1507 C C . ALA A 1 189 ? -6.139 -9.551 6.418 1.00 71.12 189 ALA A C 1
ATOM 1509 O O . ALA A 1 189 ? -5.044 -9.023 6.595 1.00 71.12 189 ALA A O 1
ATOM 1510 N N . GLU A 1 190 ? -6.418 -10.771 6.886 1.00 77.44 190 GLU A N 1
ATOM 1511 C CA . GLU A 1 190 ? -5.464 -11.568 7.674 1.00 77.44 190 GLU A CA 1
ATOM 1512 C C . GLU A 1 190 ? -4.231 -11.954 6.851 1.00 77.44 190 GLU A C 1
ATOM 1514 O O . GLU A 1 190 ? -3.098 -11.804 7.309 1.00 77.44 190 GLU A O 1
ATOM 1519 N N . ARG A 1 191 ? -4.430 -12.377 5.598 1.00 85.38 191 ARG A N 1
ATOM 1520 C CA . ARG A 1 191 ? -3.320 -12.671 4.679 1.00 85.38 191 ARG A CA 1
ATOM 1521 C C . ARG A 1 191 ? -2.457 -11.443 4.429 1.00 85.38 191 ARG A C 1
ATOM 1523 O O . ARG A 1 191 ? -1.235 -11.529 4.511 1.00 85.38 191 ARG A O 1
ATOM 1530 N N . ARG A 1 192 ? -3.083 -10.292 4.186 1.00 81.56 192 ARG A N 1
ATOM 1531 C CA . ARG A 1 192 ? -2.376 -9.021 4.008 1.00 81.56 192 ARG A CA 1
ATOM 1532 C C . ARG A 1 192 ? -1.567 -8.650 5.248 1.00 81.56 192 ARG A C 1
ATOM 1534 O O . ARG A 1 192 ? -0.406 -8.284 5.109 1.00 81.56 192 ARG A O 1
ATOM 1541 N N . ALA A 1 193 ? -2.133 -8.806 6.445 1.00 75.88 193 ALA A N 1
ATOM 1542 C CA . ALA A 1 193 ? -1.421 -8.543 7.693 1.00 75.88 193 ALA A CA 1
ATOM 1543 C C . ALA A 1 193 ? -0.159 -9.415 7.831 1.00 75.88 193 ALA A C 1
ATOM 1545 O O . ALA A 1 193 ? 0.890 -8.923 8.250 1.00 75.88 193 ALA A O 1
ATOM 1546 N N . VAL A 1 194 ? -0.221 -10.688 7.420 1.00 82.00 194 VAL A N 1
ATOM 1547 C CA . VAL A 1 194 ? 0.970 -11.552 7.384 1.00 82.00 194 VAL A CA 1
ATOM 1548 C C . VAL A 1 194 ? 1.961 -11.113 6.303 1.00 82.00 194 VAL A C 1
ATOM 1550 O O . VAL A 1 194 ? 3.157 -11.050 6.569 1.00 82.00 194 VAL A O 1
ATOM 1553 N N . ALA A 1 195 ? 1.502 -10.756 5.104 1.00 84.56 195 ALA A N 1
ATOM 1554 C CA . ALA A 1 195 ? 2.390 -10.268 4.048 1.00 84.56 195 ALA A CA 1
ATOM 1555 C C . ALA A 1 195 ? 3.170 -9.013 4.482 1.00 84.56 195 ALA A C 1
ATOM 1557 O O . ALA A 1 195 ? 4.384 -8.938 4.286 1.00 84.56 195 ALA A O 1
ATOM 1558 N N . VAL A 1 196 ? 2.493 -8.065 5.137 1.00 79.06 196 VAL A N 1
ATOM 1559 C CA . VAL A 1 196 ? 3.102 -6.845 5.688 1.00 79.06 196 VAL A CA 1
ATOM 1560 C C . VAL A 1 196 ? 4.089 -7.176 6.813 1.00 79.06 196 VAL A C 1
ATOM 1562 O O . VAL A 1 196 ? 5.194 -6.629 6.842 1.00 79.06 196 VAL A O 1
ATOM 1565 N N . SER A 1 197 ? 3.757 -8.110 7.712 1.00 78.31 197 SER A N 1
ATOM 1566 C CA . SER A 1 197 ? 4.653 -8.488 8.817 1.00 78.31 197 SER A CA 1
ATOM 1567 C C . SER A 1 197 ? 5.939 -9.177 8.344 1.00 78.31 197 SER A C 1
ATOM 1569 O O . SER A 1 197 ? 6.987 -9.033 8.979 1.00 78.31 197 SER A O 1
ATOM 1571 N N . LEU A 1 198 ? 5.895 -9.853 7.191 1.00 81.25 198 LEU A N 1
ATOM 1572 C CA . LEU A 1 198 ? 7.060 -10.446 6.533 1.00 81.25 198 LEU A CA 1
ATOM 1573 C C . LEU A 1 198 ? 7.979 -9.405 5.857 1.00 81.25 198 LEU A C 1
ATOM 1575 O O . LEU A 1 198 ? 9.114 -9.742 5.507 1.00 81.25 198 LEU A O 1
ATOM 1579 N N . ARG A 1 199 ? 7.544 -8.142 5.723 1.00 77.25 199 ARG A N 1
ATOM 1580 C CA . ARG A 1 199 ? 8.321 -7.013 5.172 1.00 77.25 199 ARG A CA 1
ATOM 1581 C C . ARG A 1 199 ? 8.963 -7.355 3.822 1.00 77.25 199 ARG A C 1
ATOM 1583 O O . ARG A 1 199 ? 8.270 -7.786 2.907 1.00 77.25 199 ARG A O 1
ATOM 1590 N N . GLU A 1 200 ? 10.277 -7.170 3.679 1.00 77.00 200 GLU A N 1
ATOM 1591 C CA . GLU A 1 200 ? 11.042 -7.441 2.452 1.00 77.00 200 GLU A CA 1
ATOM 1592 C C . GLU A 1 200 ? 11.044 -8.917 2.040 1.00 77.00 200 GLU A C 1
ATOM 1594 O O . GLU A 1 200 ? 11.343 -9.229 0.892 1.00 77.00 200 GLU A O 1
ATOM 1599 N N . LYS A 1 201 ? 10.687 -9.841 2.944 1.00 87.19 201 LYS A N 1
ATOM 1600 C CA . LYS A 1 201 ? 10.650 -11.269 2.614 1.00 87.19 201 LYS A CA 1
ATOM 1601 C C . LYS A 1 201 ? 9.440 -11.642 1.772 1.00 87.19 201 LYS A C 1
ATOM 1603 O O . LYS A 1 201 ? 9.523 -12.636 1.070 1.00 87.19 201 LYS A O 1
ATOM 1608 N N . CYS A 1 202 ? 8.341 -10.887 1.844 1.00 92.62 202 CYS A N 1
ATOM 1609 C CA . CYS A 1 202 ? 7.134 -11.145 1.063 1.00 92.62 202 CYS A CA 1
ATOM 1610 C C . CYS A 1 202 ? 6.988 -10.094 -0.040 1.00 92.62 202 CYS A C 1
ATOM 1612 O O . CYS A 1 202 ? 6.881 -8.896 0.230 1.00 92.62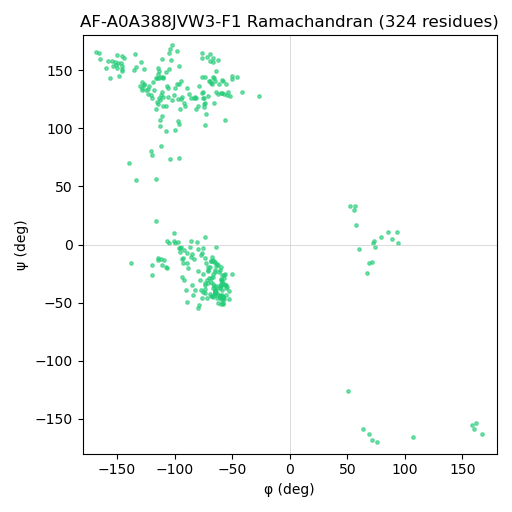 202 CYS A O 1
ATOM 1614 N N . VAL A 1 203 ? 6.985 -10.549 -1.291 1.00 93.25 203 VAL A N 1
ATOM 1615 C CA . VAL A 1 203 ? 6.841 -9.695 -2.481 1.00 93.25 203 VAL A CA 1
ATOM 1616 C C . VAL A 1 203 ? 5.471 -9.825 -3.134 1.00 93.25 203 VAL A C 1
ATOM 1618 O O . VAL A 1 203 ? 5.066 -8.949 -3.900 1.00 93.25 203 VAL A O 1
ATOM 1621 N N . ALA A 1 204 ? 4.766 -10.918 -2.848 1.00 94.50 204 ALA A N 1
ATOM 1622 C CA . ALA A 1 204 ? 3.444 -11.204 -3.373 1.00 94.50 204 ALA A CA 1
ATOM 1623 C C . ALA A 1 204 ? 2.692 -12.188 -2.478 1.00 94.50 204 ALA A C 1
ATOM 1625 O O . ALA A 1 204 ? 3.308 -12.969 -1.757 1.00 94.50 204 ALA A O 1
ATOM 1626 N N . TYR A 1 205 ? 1.368 -12.195 -2.563 1.00 95.06 205 TYR A N 1
ATOM 1627 C CA . TYR A 1 205 ? 0.546 -13.271 -2.027 1.00 95.06 205 TYR A CA 1
ATOM 1628 C C . TYR A 1 205 ? -0.713 -13.460 -2.862 1.00 95.06 205 TYR A C 1
ATOM 1630 O O . TYR A 1 205 ? -1.273 -12.489 -3.370 1.00 95.06 205 TYR A O 1
ATOM 1638 N N . ASN A 1 206 ? -1.181 -14.695 -3.015 1.00 94.94 206 ASN A N 1
ATOM 1639 C CA . ASN A 1 206 ? -2.403 -14.966 -3.773 1.00 94.94 206 ASN A CA 1
ATOM 1640 C C . ASN A 1 206 ? -3.636 -15.127 -2.872 1.00 94.94 206 ASN A C 1
ATOM 1642 O O . ASN A 1 206 ? -3.550 -15.288 -1.648 1.00 94.94 206 ASN A O 1
ATOM 1646 N N . THR A 1 207 ? -4.825 -15.101 -3.473 1.00 94.31 207 THR A N 1
ATOM 1647 C CA . THR A 1 207 ? -6.102 -15.290 -2.763 1.00 94.31 207 THR A CA 1
ATOM 1648 C C . THR A 1 207 ? -6.357 -16.738 -2.328 1.00 94.31 207 THR A C 1
ATOM 1650 O O . THR A 1 207 ? -7.413 -17.019 -1.763 1.00 94.31 207 THR A O 1
ATOM 1653 N N . ASN A 1 208 ? -5.393 -17.648 -2.490 1.00 92.56 208 ASN A N 1
ATOM 1654 C CA . ASN A 1 208 ? -5.391 -18.968 -1.850 1.00 92.56 208 ASN A CA 1
ATOM 1655 C C . ASN A 1 208 ? -4.490 -19.022 -0.594 1.00 92.56 208 ASN A C 1
ATOM 1657 O O . ASN A 1 208 ? -4.381 -20.056 0.074 1.00 92.56 208 ASN A O 1
ATOM 1661 N N . GLY A 1 209 ? -3.868 -17.892 -0.244 1.00 93.06 209 GLY A N 1
ATOM 1662 C CA . GLY A 1 209 ? -3.090 -17.726 0.978 1.00 93.06 209 GLY A CA 1
ATOM 1663 C C . GLY A 1 209 ? -1.597 -17.968 0.836 1.00 93.06 209 GLY A C 1
ATOM 1664 O O . GLY A 1 209 ? -0.901 -17.868 1.841 1.00 93.06 209 GLY A O 1
ATOM 1665 N N . TRP A 1 210 ? -1.088 -18.278 -0.354 1.00 95.81 210 TRP A N 1
ATOM 1666 C CA . TRP A 1 210 ? 0.344 -18.488 -0.549 1.00 95.81 210 TRP A CA 1
ATOM 1667 C C . TRP A 1 210 ? 1.091 -17.158 -0.540 1.00 95.81 210 TRP A C 1
ATOM 1669 O O . TRP A 1 210 ? 0.794 -16.285 -1.352 1.00 95.81 210 TRP A O 1
ATOM 1679 N N . MET A 1 211 ? 2.036 -17.012 0.388 1.00 96.25 211 MET A N 1
ATOM 1680 C CA . MET A 1 211 ? 2.974 -15.892 0.498 1.00 96.25 211 MET A CA 1
ATOM 1681 C C . MET A 1 211 ? 4.213 -16.212 -0.327 1.00 96.25 211 MET A C 1
ATOM 1683 O O . MET A 1 211 ? 4.743 -17.308 -0.189 1.00 96.25 211 MET A O 1
ATOM 1687 N N . LYS A 1 212 ? 4.716 -15.275 -1.129 1.00 95.75 212 LYS A N 1
ATOM 1688 C CA . LYS A 1 212 ? 5.815 -15.515 -2.073 1.00 95.75 212 LYS A CA 1
ATOM 1689 C C . LYS A 1 212 ? 6.990 -14.585 -1.812 1.00 95.75 212 LYS A C 1
ATOM 1691 O O . LYS A 1 212 ? 6.790 -13.386 -1.602 1.00 95.75 212 LYS A O 1
ATOM 1696 N N . HIS A 1 213 ? 8.212 -15.119 -1.854 1.00 94.12 213 HIS A N 1
ATOM 1697 C CA . HIS A 1 213 ? 9.441 -14.328 -1.672 1.00 94.12 213 HIS A CA 1
ATOM 1698 C C . HIS A 1 213 ? 10.043 -13.829 -2.986 1.00 94.12 213 HIS A C 1
ATOM 1700 O O . HIS A 1 213 ? 10.881 -12.930 -2.998 1.00 94.12 213 HIS A O 1
ATOM 1706 N N . THR A 1 214 ? 9.632 -14.395 -4.116 1.00 92.56 214 THR A N 1
ATOM 1707 C CA . THR A 1 214 ? 10.047 -13.975 -5.457 1.00 92.56 214 THR A CA 1
ATOM 1708 C C . THR A 1 214 ? 8.924 -14.293 -6.438 1.00 92.56 214 THR A C 1
ATOM 1710 O O . THR A 1 214 ? 8.103 -15.169 -6.180 1.00 92.56 214 THR A O 1
ATOM 1713 N N . LEU A 1 215 ? 8.862 -13.559 -7.548 1.00 94.00 215 LEU A N 1
ATOM 1714 C CA . LEU A 1 215 ? 7.947 -13.842 -8.648 1.00 94.00 215 LEU A CA 1
ATOM 1715 C C . LEU A 1 215 ? 8.738 -14.256 -9.877 1.00 94.00 215 LEU A C 1
ATOM 1717 O O . LEU A 1 215 ? 9.796 -13.691 -10.168 1.00 94.00 215 LEU A O 1
ATOM 1721 N N . LEU A 1 216 ? 8.187 -15.205 -10.627 1.00 91.62 216 LEU A N 1
ATOM 1722 C CA . LEU A 1 216 ? 8.663 -15.488 -11.971 1.00 91.62 216 LEU A CA 1
ATOM 1723 C C . LEU A 1 216 ? 8.471 -14.252 -12.870 1.00 91.62 216 LEU A C 1
ATOM 1725 O O . LEU A 1 216 ? 7.618 -13.402 -12.586 1.00 91.62 216 LEU A O 1
ATOM 1729 N N . PRO A 1 217 ? 9.217 -14.157 -13.982 1.00 86.81 217 PRO A N 1
ATOM 1730 C CA . PRO A 1 217 ? 8.912 -13.227 -15.063 1.00 86.81 217 PRO A CA 1
ATOM 1731 C C . PRO A 1 217 ? 7.426 -13.241 -15.451 1.00 86.81 217 PRO A C 1
ATOM 1733 O O . PRO A 1 217 ? 6.776 -14.287 -15.407 1.00 86.81 217 PRO A O 1
ATOM 1736 N N . ARG A 1 218 ? 6.876 -12.072 -15.811 1.00 86.00 218 ARG A N 1
ATOM 1737 C CA . ARG A 1 218 ? 5.426 -11.879 -16.016 1.00 86.00 218 ARG A CA 1
ATOM 1738 C C . ARG A 1 218 ? 4.831 -12.778 -17.108 1.00 86.00 218 ARG A C 1
ATOM 1740 O O . ARG A 1 218 ? 3.654 -13.121 -17.023 1.00 86.00 218 ARG A O 1
ATOM 1747 N N . ASP A 1 219 ? 5.636 -13.139 -18.100 1.00 84.69 219 ASP A N 1
ATOM 1748 C CA . ASP A 1 219 ? 5.340 -14.053 -19.211 1.00 84.69 219 ASP A CA 1
ATOM 1749 C C . ASP A 1 219 ? 5.270 -15.530 -18.792 1.00 84.69 219 ASP A C 1
ATOM 1751 O O . ASP A 1 219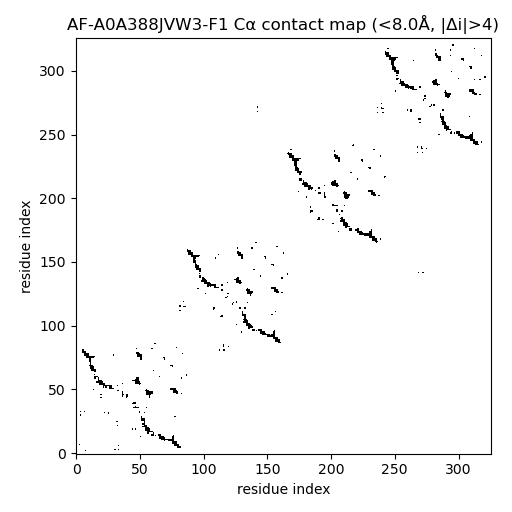 ? 4.709 -16.343 -19.518 1.00 84.69 219 ASP A O 1
ATOM 1755 N N . LYS A 1 220 ? 5.783 -15.877 -17.607 1.00 90.00 220 LYS A N 1
ATOM 1756 C CA . LYS A 1 220 ? 5.671 -17.220 -17.014 1.00 90.00 220 LYS A CA 1
ATOM 1757 C C . LYS A 1 220 ? 4.527 -17.347 -16.009 1.00 90.00 220 LYS A C 1
ATOM 1759 O O . LYS A 1 220 ? 4.384 -18.384 -15.369 1.00 90.00 220 LYS A O 1
ATOM 1764 N N . TRP A 1 221 ? 3.749 -16.287 -15.805 1.00 94.12 221 TRP A N 1
ATOM 1765 C CA . TRP A 1 221 ? 2.566 -16.358 -14.952 1.00 94.12 221 TRP A CA 1
ATOM 1766 C C . TRP A 1 221 ? 1.453 -17.070 -15.698 1.00 94.12 221 TRP A C 1
ATOM 1768 O O . TRP A 1 221 ? 1.275 -16.868 -16.899 1.00 94.12 221 TRP A O 1
ATOM 1778 N N . TYR A 1 222 ? 0.667 -17.850 -14.973 1.00 94.50 222 TYR A N 1
ATOM 1779 C CA . TYR A 1 222 ? -0.432 -18.609 -15.547 1.00 94.50 222 TYR A CA 1
ATOM 1780 C C . TYR A 1 222 ? -1.762 -18.100 -15.000 1.00 94.50 222 TYR A C 1
ATOM 1782 O O . TYR A 1 222 ? -1.838 -17.549 -13.897 1.00 94.50 222 TYR A O 1
ATOM 1790 N N . LYS A 1 223 ? -2.819 -18.255 -15.799 1.00 96.12 223 LYS A N 1
ATOM 1791 C CA . LYS A 1 223 ? -4.185 -18.024 -15.337 1.00 96.12 223 LYS A CA 1
ATOM 1792 C C . LYS A 1 223 ? -4.562 -19.184 -14.417 1.00 96.12 223 LYS A C 1
ATOM 1794 O O . LYS A 1 223 ? -4.645 -20.322 -14.866 1.00 96.12 223 LYS A O 1
ATOM 1799 N N . TRP A 1 224 ? -4.733 -18.892 -13.137 1.00 93.94 224 TRP A N 1
ATOM 1800 C CA . TRP A 1 224 ? -5.005 -19.867 -12.083 1.00 93.94 224 TRP A CA 1
ATOM 1801 C C . TRP A 1 224 ? -6.508 -20.044 -11.814 1.00 93.94 224 TRP A C 1
ATOM 1803 O O . TRP A 1 224 ? -6.935 -21.119 -11.404 1.00 93.94 224 TRP A O 1
ATOM 1813 N N . THR A 1 225 ? -7.314 -19.010 -12.058 1.00 94.06 225 THR A N 1
ATOM 1814 C CA . THR A 1 225 ? -8.753 -18.986 -11.744 1.00 94.06 225 THR A CA 1
ATOM 1815 C C . THR A 1 225 ? -9.533 -18.174 -12.779 1.00 94.06 225 THR A C 1
ATOM 1817 O O . THR A 1 225 ? -8.980 -17.295 -13.446 1.00 94.06 225 THR A O 1
ATOM 1820 N N . ASP A 1 226 ? -10.827 -18.467 -12.910 1.00 95.62 226 ASP A N 1
ATOM 1821 C CA . ASP A 1 226 ? -11.791 -17.689 -13.700 1.00 95.62 226 ASP A CA 1
ATOM 1822 C C . ASP A 1 226 ? -12.569 -16.671 -12.849 1.00 95.62 226 ASP A C 1
ATOM 1824 O O . ASP A 1 226 ? -13.306 -15.845 -13.385 1.00 95.62 226 ASP A O 1
ATOM 1828 N N . ASN A 1 227 ? -12.396 -16.692 -11.524 1.00 95.00 227 ASN A N 1
ATOM 1829 C CA . ASN A 1 227 ? -13.024 -15.741 -10.616 1.00 95.00 227 ASN A CA 1
ATOM 1830 C C . ASN A 1 227 ? -12.224 -14.427 -10.572 1.00 95.00 227 ASN A C 1
ATOM 1832 O O . ASN A 1 227 ? -11.091 -14.398 -10.100 1.00 95.00 227 ASN A O 1
ATOM 1836 N N . GLU A 1 228 ? -12.826 -13.314 -10.998 1.00 92.06 228 GLU A N 1
ATOM 1837 C CA . GLU A 1 228 ? -12.179 -11.988 -11.027 1.00 92.06 228 GLU A CA 1
ATOM 1838 C C . GLU A 1 228 ? -11.795 -11.443 -9.646 1.00 92.06 228 GLU A C 1
ATOM 1840 O O . GLU A 1 228 ? -10.960 -10.547 -9.532 1.00 92.06 228 GLU A O 1
ATOM 1845 N N . ARG A 1 229 ? -12.391 -11.993 -8.583 1.00 90.75 229 ARG A N 1
ATOM 1846 C CA . ARG A 1 229 ? -12.078 -11.641 -7.191 1.00 90.75 229 ARG A CA 1
ATOM 1847 C C . ARG A 1 229 ? -10.911 -12.448 -6.631 1.00 90.75 229 ARG A C 1
ATOM 1849 O O . ARG A 1 229 ? -10.507 -12.234 -5.488 1.00 90.75 229 ARG A O 1
ATOM 1856 N N . GLU A 1 230 ? -10.375 -13.371 -7.418 1.00 93.56 230 GLU A N 1
ATOM 1857 C CA . GLU A 1 230 ? -9.241 -14.208 -7.069 1.00 93.56 230 GLU A CA 1
ATOM 1858 C C . GLU A 1 230 ? -8.037 -13.886 -7.957 1.00 93.56 230 GLU A C 1
ATOM 1860 O O . GLU A 1 230 ? -8.178 -13.487 -9.109 1.00 93.56 230 GLU A O 1
ATOM 1865 N N . GLY A 1 231 ? -6.832 -14.007 -7.405 1.00 95.06 231 GLY A N 1
ATOM 1866 C CA . GLY A 1 231 ? -5.611 -13.632 -8.111 1.00 95.06 231 GLY A CA 1
ATOM 1867 C C . GLY A 1 231 ? -4.447 -13.345 -7.174 1.00 95.06 231 GLY A C 1
ATOM 1868 O O . GLY A 1 231 ? -4.412 -13.822 -6.035 1.00 95.06 231 GLY A O 1
ATOM 1869 N N . LEU A 1 232 ? -3.509 -12.533 -7.653 1.00 95.56 232 LEU A N 1
ATOM 1870 C CA . LEU A 1 232 ? -2.232 -12.263 -7.005 1.00 95.56 232 LEU A CA 1
ATOM 1871 C C . LEU A 1 232 ? -2.132 -10.797 -6.572 1.00 95.56 232 LEU A C 1
ATOM 1873 O O . LEU A 1 232 ? -2.209 -9.889 -7.393 1.00 95.56 232 LEU A O 1
ATOM 1877 N N . TYR A 1 233 ? -1.911 -10.554 -5.285 1.00 93.94 233 TYR A N 1
ATOM 1878 C CA . TYR A 1 233 ? -1.472 -9.255 -4.784 1.00 93.94 233 TYR A CA 1
ATOM 1879 C C . TYR A 1 233 ? 0.048 -9.183 -4.867 1.00 93.94 233 TYR A C 1
ATOM 1881 O O . TYR A 1 233 ? 0.736 -10.042 -4.325 1.00 93.94 233 TYR A O 1
ATOM 1889 N N . VAL A 1 234 ? 0.579 -8.156 -5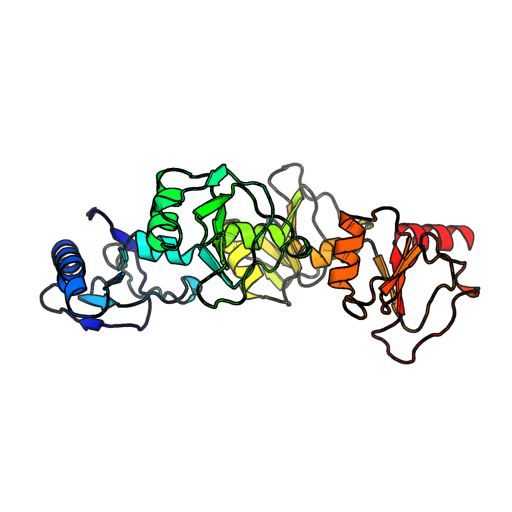.522 1.00 92.50 234 VAL A N 1
ATOM 1890 C CA . VAL A 1 234 ? 2.014 -7.978 -5.768 1.00 92.50 234 VAL A CA 1
ATOM 1891 C C . VAL A 1 234 ? 2.447 -6.612 -5.276 1.00 92.50 234 VAL A C 1
ATOM 1893 O O . VAL A 1 234 ? 1.761 -5.623 -5.534 1.00 92.50 234 VAL A O 1
ATOM 1896 N N . LYS A 1 235 ? 3.602 -6.522 -4.613 1.00 89.25 235 LYS A N 1
ATOM 1897 C CA . LYS A 1 235 ? 4.195 -5.218 -4.310 1.00 89.25 235 LYS A CA 1
ATOM 1898 C C . LYS A 1 235 ? 4.403 -4.428 -5.600 1.00 89.25 235 LYS A C 1
ATOM 1900 O O . LYS A 1 235 ? 5.013 -4.919 -6.547 1.00 89.25 235 LYS A O 1
ATOM 1905 N N . ARG A 1 236 ? 3.944 -3.182 -5.633 1.00 85.50 236 ARG A N 1
ATOM 1906 C CA . ARG A 1 236 ? 4.017 -2.286 -6.787 1.00 85.50 236 ARG A CA 1
ATOM 1907 C C . ARG A 1 236 ? 5.442 -2.182 -7.313 1.00 85.50 236 ARG A C 1
ATOM 1909 O O . ARG A 1 236 ? 5.648 -2.387 -8.499 1.00 85.50 236 ARG A O 1
ATOM 1916 N N . SER A 1 237 ? 6.421 -1.989 -6.432 1.00 81.81 237 SER A N 1
ATOM 1917 C CA . SER A 1 237 ? 7.844 -1.923 -6.798 1.00 81.81 237 SER A CA 1
ATOM 1918 C C . SER A 1 237 ? 8.355 -3.192 -7.492 1.00 81.81 237 SER A C 1
ATOM 1920 O O . SER A 1 237 ? 9.222 -3.130 -8.363 1.00 81.81 237 SER A O 1
ATOM 1922 N N . VAL A 1 238 ? 7.811 -4.357 -7.135 1.00 88.50 238 VAL A N 1
ATOM 1923 C CA . VAL A 1 238 ? 8.145 -5.645 -7.754 1.00 88.50 238 VAL A CA 1
ATOM 1924 C C . VAL A 1 238 ? 7.472 -5.751 -9.115 1.00 88.50 238 VAL A C 1
ATOM 1926 O O . VAL A 1 238 ? 8.130 -6.088 -10.096 1.00 88.50 238 VAL A O 1
ATOM 1929 N N . LEU A 1 239 ? 6.188 -5.398 -9.198 1.00 86.25 239 LEU A N 1
ATOM 1930 C CA . LEU A 1 239 ? 5.445 -5.388 -10.455 1.00 86.25 239 LEU A CA 1
ATOM 1931 C C . LEU A 1 239 ? 6.080 -4.441 -11.485 1.00 86.25 239 LEU A C 1
ATOM 1933 O O . LEU A 1 239 ? 6.269 -4.821 -12.638 1.00 86.25 239 LEU A O 1
ATOM 1937 N N . GLU A 1 240 ? 6.475 -3.245 -11.050 1.00 84.56 240 GLU A N 1
ATOM 1938 C CA . GLU A 1 240 ? 7.168 -2.244 -11.862 1.00 84.56 240 GLU A CA 1
ATOM 1939 C C . GLU A 1 240 ? 8.507 -2.764 -12.393 1.00 84.56 240 GLU A C 1
ATOM 1941 O O . GLU A 1 240 ? 8.866 -2.451 -13.525 1.00 84.56 240 GLU A O 1
ATOM 1946 N N . ARG A 1 241 ? 9.218 -3.595 -11.619 1.00 86.94 241 ARG A N 1
ATOM 1947 C CA . ARG A 1 241 ? 10.507 -4.191 -11.997 1.00 86.94 241 ARG A CA 1
ATOM 1948 C C . ARG A 1 241 ? 10.375 -5.367 -12.961 1.00 86.94 241 ARG A C 1
ATOM 1950 O O . ARG A 1 241 ? 11.263 -5.572 -13.782 1.00 86.94 241 ARG A O 1
ATOM 1957 N N . LEU A 1 242 ? 9.285 -6.134 -12.906 1.00 87.62 242 LEU A N 1
ATOM 1958 C CA . LEU A 1 242 ? 9.105 -7.326 -13.750 1.00 87.62 242 LEU A CA 1
ATOM 1959 C C . LEU A 1 242 ? 9.089 -7.022 -15.252 1.00 87.62 242 LEU A C 1
ATOM 1961 O O . LEU A 1 242 ? 9.410 -7.902 -16.046 1.00 87.62 242 LEU A O 1
ATOM 1965 N N . GLY A 1 243 ? 8.760 -5.791 -15.649 1.00 87.38 243 GLY A N 1
ATOM 1966 C CA . GLY A 1 243 ? 8.840 -5.336 -17.041 1.00 87.38 243 GLY A CA 1
ATOM 1967 C C . GLY A 1 243 ? 10.261 -5.058 -17.545 1.00 87.38 243 GLY A C 1
ATOM 1968 O O . GLY A 1 243 ? 10.427 -4.718 -18.719 1.00 87.38 243 GLY A O 1
ATOM 1969 N N . TRP A 1 244 ? 11.272 -5.190 -16.686 1.00 92.38 244 TRP A N 1
ATOM 1970 C CA . TRP A 1 244 ? 12.642 -4.763 -16.945 1.00 92.38 244 TRP A CA 1
ATOM 1971 C C . TRP A 1 244 ? 13.651 -5.872 -16.651 1.00 92.38 244 TRP A C 1
ATOM 1973 O O . TRP A 1 244 ? 13.392 -6.815 -15.896 1.00 92.38 244 TRP A O 1
ATOM 1983 N N . GLU A 1 245 ? 14.808 -5.751 -17.284 1.00 93.12 245 GLU A N 1
ATOM 1984 C CA . GLU A 1 245 ? 15.977 -6.596 -17.088 1.00 93.12 245 GLU A CA 1
ATOM 1985 C C . GLU A 1 245 ? 17.181 -5.700 -16.817 1.00 93.12 245 GLU A C 1
ATOM 1987 O O . GLU A 1 245 ? 17.365 -4.687 -17.493 1.00 93.12 245 GLU A O 1
ATOM 1992 N N . PHE A 1 246 ? 17.957 -6.045 -15.792 1.00 94.50 246 PHE A N 1
ATOM 1993 C CA . PHE A 1 246 ? 19.125 -5.278 -15.385 1.00 94.50 246 PHE A CA 1
ATOM 1994 C C . PHE A 1 246 ? 20.397 -5.926 -15.916 1.00 94.50 246 PHE A C 1
ATOM 1996 O O . PHE A 1 246 ? 20.639 -7.112 -15.690 1.00 94.50 246 PHE A O 1
ATOM 2003 N N . PHE A 1 247 ? 21.218 -5.120 -16.573 1.00 96.31 247 PHE A N 1
ATOM 2004 C CA . PHE A 1 247 ? 22.525 -5.484 -17.085 1.00 96.31 247 PHE A CA 1
ATOM 2005 C C . PHE A 1 247 ? 23.580 -4.709 -16.286 1.00 96.31 247 PHE A C 1
ATOM 2007 O O . PHE A 1 247 ? 23.686 -3.488 -16.444 1.00 96.31 247 PHE A O 1
ATOM 2014 N N . PRO A 1 248 ? 24.331 -5.378 -15.395 1.00 96.62 248 PRO A N 1
ATOM 2015 C CA . PRO A 1 248 ? 25.313 -4.706 -14.557 1.00 96.62 248 PRO A CA 1
ATOM 2016 C C . PRO A 1 248 ? 26.495 -4.209 -15.392 1.00 96.62 248 PRO A C 1
ATOM 2018 O O . PRO A 1 248 ? 26.779 -4.736 -16.467 1.00 96.62 248 PRO A O 1
ATOM 2021 N N . TYR A 1 249 ? 27.202 -3.211 -14.864 1.00 97.50 249 TYR A N 1
ATOM 2022 C CA . TYR A 1 249 ? 28.452 -2.649 -15.389 1.00 97.50 249 TYR A CA 1
ATOM 2023 C C . TYR A 1 249 ? 28.362 -1.861 -16.698 1.00 97.50 249 TYR A C 1
ATOM 2025 O O . TYR A 1 249 ? 29.292 -1.124 -17.026 1.00 97.50 249 TYR A O 1
ATOM 2033 N N . VAL A 1 250 ? 27.266 -1.991 -17.441 1.00 97.69 250 VAL A N 1
ATOM 2034 C CA . VAL A 1 250 ? 27.149 -1.494 -18.816 1.00 97.69 250 VAL A CA 1
ATOM 2035 C C . VAL A 1 250 ? 26.185 -0.318 -18.954 1.00 97.69 250 VAL A C 1
ATOM 2037 O O . VAL A 1 250 ? 25.309 -0.110 -18.117 1.00 97.69 250 VAL A O 1
ATOM 2040 N N . ASP A 1 251 ? 26.339 0.428 -20.045 1.00 97.50 251 ASP A N 1
ATOM 2041 C CA . ASP A 1 251 ? 25.373 1.388 -20.576 1.00 97.50 251 ASP A CA 1
ATOM 2042 C C . ASP A 1 251 ? 25.211 1.191 -22.090 1.00 97.50 251 ASP A C 1
ATOM 2044 O O . ASP A 1 251 ? 26.133 0.751 -22.776 1.00 97.50 251 ASP A O 1
ATOM 2048 N N . SER A 1 252 ? 24.045 1.554 -22.621 1.00 96.94 252 SER A N 1
ATOM 2049 C CA . SER A 1 252 ? 23.831 1.698 -24.064 1.00 96.94 252 SER A CA 1
ATOM 2050 C C . SER A 1 252 ? 24.014 3.175 -24.418 1.00 96.94 252 SER A C 1
ATOM 2052 O O . SER A 1 252 ? 23.091 3.947 -24.147 1.00 96.94 252 SER A O 1
ATOM 2054 N N . PRO A 1 253 ? 25.141 3.598 -25.013 1.00 94.31 253 PRO A N 1
ATOM 2055 C CA . PRO A 1 253 ? 25.440 5.017 -25.183 1.00 94.31 253 PRO A CA 1
ATOM 2056 C C . PRO A 1 253 ? 24.433 5.729 -26.102 1.00 94.31 253 PRO A C 1
ATOM 2058 O O . PRO A 1 253 ? 23.872 5.138 -27.027 1.00 94.31 253 PRO A O 1
ATOM 2061 N N . GLY A 1 254 ? 24.210 7.021 -25.843 1.00 93.75 254 GLY A N 1
ATOM 2062 C CA . GLY A 1 254 ? 23.287 7.862 -26.609 1.00 93.75 254 GLY A CA 1
ATOM 2063 C C . GLY A 1 254 ? 21.804 7.541 -26.382 1.00 93.75 254 GLY A C 1
ATOM 2064 O O . GLY A 1 254 ? 21.433 6.819 -25.457 1.00 93.75 254 GLY A O 1
ATOM 2065 N N . ASN A 1 255 ? 20.949 8.109 -27.242 1.00 95.56 255 ASN A N 1
ATOM 2066 C CA . ASN A 1 255 ? 19.479 8.015 -27.189 1.00 95.56 255 ASN A CA 1
ATOM 2067 C C . ASN A 1 255 ? 18.835 8.509 -25.881 1.00 95.56 255 ASN A C 1
ATOM 2069 O O . ASN A 1 255 ? 17.664 8.214 -25.623 1.00 95.56 255 ASN A O 1
ATOM 2073 N N . ASP A 1 256 ? 19.581 9.268 -25.077 1.00 96.88 256 ASP A N 1
ATOM 2074 C CA . ASP A 1 256 ? 19.090 9.880 -23.851 1.00 96.88 256 ASP A CA 1
ATOM 2075 C C . ASP A 1 256 ? 18.124 11.020 -24.193 1.00 96.88 256 ASP A C 1
ATOM 2077 O O . ASP A 1 256 ? 18.461 11.921 -24.959 1.00 96.88 256 ASP A O 1
ATOM 2081 N N . PHE A 1 257 ? 16.925 11.003 -23.615 1.00 96.31 257 PHE A N 1
ATOM 2082 C CA . PHE A 1 257 ? 15.938 12.080 -23.794 1.00 96.31 257 PHE A CA 1
ATOM 2083 C C . PHE A 1 257 ? 15.640 12.838 -22.502 1.00 96.31 257 PHE A C 1
ATOM 2085 O O . PHE A 1 257 ? 15.021 13.901 -22.527 1.00 96.31 257 PHE A O 1
ATOM 2092 N N . LYS A 1 258 ? 16.060 12.292 -21.356 1.00 96.19 258 LYS A N 1
ATOM 2093 C CA . LYS A 1 258 ? 15.846 12.899 -20.044 1.00 96.19 258 LYS A CA 1
ATOM 2094 C C . LYS A 1 258 ? 16.883 12.402 -19.050 1.00 96.19 258 LYS A C 1
ATOM 2096 O O . LYS A 1 258 ? 17.220 11.223 -19.054 1.00 96.19 258 LYS A O 1
ATOM 2101 N N . CYS A 1 259 ? 17.332 13.283 -18.163 1.00 95.44 259 CYS A N 1
ATOM 2102 C CA . CYS A 1 259 ? 18.168 12.918 -17.024 1.00 95.44 259 CYS A CA 1
ATOM 2103 C C . CYS A 1 259 ? 17.460 13.299 -15.721 1.00 95.44 259 CYS A C 1
ATOM 2105 O O . CYS A 1 259 ? 17.040 14.441 -15.535 1.00 95.44 259 CYS A O 1
ATOM 2107 N N . LEU A 1 260 ? 17.311 12.326 -14.827 1.00 92.69 260 LEU A N 1
ATOM 2108 C CA . LEU A 1 260 ? 16.671 12.457 -13.521 1.00 92.69 260 LEU A CA 1
ATOM 2109 C C . LEU A 1 260 ? 17.703 12.196 -12.421 1.00 92.69 260 LEU A C 1
ATOM 2111 O O . LEU A 1 260 ? 17.520 11.325 -11.576 1.00 92.69 260 LEU A O 1
ATOM 2115 N N . SER A 1 261 ? 18.795 12.963 -12.432 1.00 90.38 261 SER A N 1
ATOM 2116 C CA . SER A 1 261 ? 19.951 12.785 -11.537 1.00 90.38 261 SER A CA 1
ATOM 2117 C C . SER A 1 261 ? 19.608 12.815 -10.043 1.00 90.38 261 SER A C 1
ATOM 2119 O O . SER A 1 261 ? 20.288 12.176 -9.246 1.00 90.38 261 SER A O 1
ATOM 2121 N N . LYS A 1 262 ? 18.510 13.478 -9.652 1.00 88.31 262 LYS A N 1
ATOM 2122 C CA . LYS A 1 262 ? 17.968 13.433 -8.279 1.00 88.31 262 LYS A CA 1
ATOM 2123 C C . LYS A 1 262 ? 17.585 12.025 -7.798 1.00 88.31 262 LYS A C 1
ATOM 2125 O O . LYS A 1 262 ? 17.416 11.823 -6.603 1.00 88.31 262 LYS A O 1
ATOM 2130 N N . TRP A 1 263 ? 17.402 11.087 -8.724 1.00 88.19 263 TRP A N 1
ATOM 2131 C CA . TRP A 1 263 ? 17.088 9.680 -8.472 1.00 88.19 263 TRP A CA 1
ATOM 2132 C C . TRP A 1 263 ? 18.204 8.754 -8.964 1.00 88.19 263 TRP A C 1
ATOM 2134 O O . TRP A 1 263 ? 17.966 7.569 -9.191 1.00 88.19 263 TRP A O 1
ATOM 2144 N N . ALA A 1 264 ? 19.423 9.276 -9.142 1.00 88.69 264 ALA A N 1
ATOM 2145 C CA . ALA A 1 264 ? 20.585 8.438 -9.403 1.00 88.69 264 ALA A CA 1
ATOM 2146 C C . ALA A 1 264 ? 20.732 7.385 -8.290 1.00 88.69 264 ALA A C 1
ATOM 2148 O O . ALA A 1 264 ? 20.509 7.665 -7.114 1.00 88.69 264 ALA A O 1
ATOM 2149 N N . ASP A 1 265 ? 21.047 6.159 -8.696 1.00 88.88 265 ASP A N 1
ATOM 2150 C CA . ASP A 1 265 ? 21.096 4.931 -7.898 1.00 88.88 265 ASP A CA 1
ATOM 2151 C C . ASP A 1 265 ? 19.768 4.504 -7.233 1.00 88.88 265 ASP A C 1
ATOM 2153 O O . ASP A 1 265 ? 19.675 3.392 -6.713 1.00 88.88 265 ASP A O 1
ATOM 2157 N N . ASP A 1 266 ? 18.695 5.294 -7.340 1.00 87.56 266 ASP A N 1
ATOM 2158 C CA . ASP A 1 266 ? 17.345 4.923 -6.909 1.00 87.56 266 ASP A CA 1
ATOM 2159 C C . ASP A 1 266 ? 16.519 4.395 -8.090 1.00 87.56 266 ASP A C 1
ATOM 2161 O O . ASP A 1 266 ? 15.607 5.036 -8.626 1.00 87.56 266 ASP A O 1
ATOM 2165 N N . SER A 1 267 ? 16.840 3.162 -8.492 1.00 88.00 267 SER A N 1
ATOM 2166 C CA . SER A 1 267 ? 16.140 2.480 -9.589 1.00 88.00 267 SER A CA 1
ATOM 2167 C C . SER A 1 267 ? 14.638 2.320 -9.322 1.00 88.00 267 SER A C 1
ATOM 2169 O O . SER A 1 267 ? 13.866 2.249 -10.273 1.00 88.00 267 SER A O 1
ATOM 2171 N N . SER A 1 268 ? 14.199 2.282 -8.058 1.00 83.56 268 SER A N 1
ATOM 2172 C CA . SER A 1 268 ? 12.774 2.153 -7.727 1.00 83.56 268 SER A CA 1
ATOM 2173 C C . SER A 1 268 ? 12.020 3.445 -8.043 1.00 83.56 268 SER A C 1
ATOM 2175 O O . SER A 1 268 ? 10.978 3.399 -8.695 1.00 83.56 268 SER A O 1
ATOM 2177 N N . SER A 1 269 ? 12.568 4.600 -7.656 1.00 83.81 269 SER A N 1
ATOM 2178 C CA . SER A 1 269 ? 11.986 5.901 -8.010 1.00 83.81 269 SER A CA 1
ATOM 2179 C C . SER A 1 269 ? 12.028 6.163 -9.518 1.00 83.81 269 SER A C 1
ATOM 2181 O O . SER A 1 269 ? 11.046 6.661 -10.072 1.00 83.81 269 SER A O 1
ATOM 2183 N N . LEU A 1 270 ? 13.114 5.773 -10.202 1.00 89.12 270 LEU A N 1
ATOM 2184 C CA . LEU A 1 270 ? 13.210 5.864 -11.666 1.00 89.12 270 LEU A CA 1
ATOM 2185 C C . LEU A 1 270 ? 12.153 4.997 -12.362 1.00 89.12 270 LEU A C 1
ATOM 2187 O O . LEU A 1 270 ? 11.420 5.504 -13.210 1.00 89.12 270 LEU A O 1
ATOM 2191 N N . LEU A 1 271 ? 12.028 3.719 -11.986 1.00 88.38 271 LEU A N 1
ATOM 2192 C CA . LEU A 1 271 ? 11.032 2.800 -12.553 1.00 88.38 271 LEU A CA 1
ATOM 2193 C C . LEU A 1 271 ? 9.610 3.322 -12.378 1.00 88.38 271 LEU A C 1
ATOM 2195 O O . LEU A 1 271 ? 8.828 3.313 -13.329 1.00 88.38 271 LEU A O 1
ATOM 2199 N N . ARG A 1 272 ? 9.288 3.808 -11.179 1.00 82.31 272 ARG A N 1
ATOM 2200 C CA . ARG A 1 272 ? 7.983 4.390 -10.885 1.00 82.31 272 ARG A CA 1
ATOM 2201 C C . ARG A 1 272 ? 7.692 5.591 -11.777 1.00 82.31 272 ARG A C 1
ATOM 2203 O O . ARG A 1 272 ? 6.660 5.622 -12.442 1.00 82.31 272 ARG A O 1
ATOM 2210 N N . TYR A 1 273 ? 8.627 6.540 -11.848 1.00 86.75 273 TYR A N 1
ATOM 2211 C CA . TYR A 1 273 ? 8.487 7.709 -12.712 1.00 86.75 273 TYR A CA 1
ATOM 2212 C C . TYR A 1 273 ? 8.281 7.316 -14.175 1.00 86.75 273 TYR A C 1
ATOM 2214 O O . TYR A 1 273 ? 7.383 7.830 -14.836 1.00 86.75 273 TYR A O 1
ATOM 2222 N N . ILE A 1 274 ? 9.096 6.385 -14.675 1.00 90.25 274 ILE A N 1
ATOM 2223 C CA . ILE A 1 274 ? 9.017 5.914 -16.055 1.00 90.25 274 ILE A CA 1
ATOM 2224 C C . ILE A 1 274 ? 7.651 5.285 -16.336 1.00 90.25 274 ILE A C 1
ATOM 2226 O O . ILE A 1 274 ? 7.035 5.592 -17.351 1.00 90.25 274 ILE A O 1
ATOM 2230 N N . ASN A 1 275 ? 7.152 4.426 -15.448 1.00 82.38 275 ASN A N 1
ATOM 2231 C CA . ASN A 1 275 ? 5.865 3.765 -15.654 1.00 82.38 275 ASN A CA 1
ATOM 2232 C C . ASN A 1 275 ? 4.683 4.745 -15.622 1.00 82.38 275 ASN A C 1
ATOM 2234 O O . ASN A 1 275 ? 3.723 4.548 -16.362 1.00 82.38 275 ASN A O 1
ATOM 2238 N N . GLU A 1 276 ? 4.753 5.794 -14.802 1.00 81.12 276 GLU A N 1
ATOM 2239 C CA . GLU A 1 276 ? 3.672 6.776 -14.651 1.00 81.12 276 GLU A CA 1
ATOM 2240 C C . GLU A 1 276 ? 3.717 7.899 -15.702 1.00 81.12 276 GLU A C 1
ATOM 2242 O O . GLU A 1 276 ? 2.672 8.405 -16.109 1.00 81.12 276 GLU A O 1
ATOM 2247 N N . ARG A 1 277 ? 4.912 8.327 -16.127 1.00 85.69 277 ARG A N 1
ATOM 2248 C CA . ARG A 1 277 ? 5.099 9.543 -16.940 1.00 85.69 277 ARG A CA 1
ATOM 2249 C C . ARG A 1 277 ? 5.728 9.294 -18.303 1.00 85.69 277 ARG A C 1
ATOM 2251 O O . ARG A 1 277 ? 5.476 10.073 -19.211 1.00 85.69 277 ARG A O 1
ATOM 2258 N N . GLU A 1 278 ? 6.516 8.234 -18.455 1.00 90.94 278 GLU A N 1
ATOM 2259 C CA . GLU A 1 278 ? 7.314 7.973 -19.662 1.00 90.94 278 GLU A CA 1
ATOM 2260 C C . GLU A 1 278 ? 7.166 6.507 -20.134 1.00 90.94 278 GLU A C 1
ATOM 2262 O O . GLU A 1 278 ? 8.161 5.783 -20.268 1.00 90.94 278 GLU A O 1
ATOM 2267 N N . PRO A 1 279 ? 5.940 6.002 -20.389 1.00 86.69 279 PRO A N 1
ATOM 2268 C CA . PRO A 1 279 ? 5.705 4.580 -20.673 1.00 86.69 279 PRO A CA 1
ATOM 2269 C C . PRO A 1 279 ? 6.418 4.076 -21.942 1.00 86.69 279 PRO A C 1
ATOM 2271 O O . PRO A 1 279 ? 6.614 2.870 -22.114 1.00 86.69 279 PRO A O 1
ATOM 2274 N N . THR A 1 280 ? 6.847 4.982 -22.821 1.00 90.25 280 THR A N 1
ATOM 2275 C CA . THR A 1 280 ? 7.613 4.691 -24.040 1.00 90.25 280 THR A CA 1
ATOM 2276 C C . THR A 1 280 ? 9.117 4.530 -23.807 1.00 90.25 280 THR A C 1
ATOM 2278 O O . THR A 1 280 ? 9.788 4.000 -24.687 1.00 90.25 280 THR A O 1
ATOM 2281 N N . CYS A 1 281 ? 9.645 4.908 -22.635 1.00 95.81 281 CYS A N 1
ATOM 2282 C CA . CYS A 1 281 ? 11.059 4.758 -22.279 1.00 95.81 281 CYS A CA 1
ATOM 2283 C C . CYS A 1 281 ? 11.536 3.315 -22.509 1.00 95.81 281 CYS A C 1
ATOM 2285 O O . CYS A 1 281 ? 10.907 2.367 -22.031 1.00 95.81 281 CYS A O 1
ATOM 2287 N N . ALA A 1 282 ? 12.629 3.143 -23.247 1.00 96.56 282 ALA A N 1
ATOM 2288 C CA . ALA A 1 282 ? 13.157 1.845 -23.657 1.00 96.56 282 ALA A CA 1
ATOM 2289 C C . ALA A 1 282 ? 14.162 1.272 -22.650 1.00 96.56 282 ALA A C 1
ATOM 2291 O O . ALA A 1 282 ? 14.159 0.067 -22.381 1.00 96.56 282 ALA A O 1
ATOM 2292 N N . ALA A 1 283 ? 15.000 2.141 -22.090 1.00 97.31 283 ALA A N 1
ATOM 2293 C CA . ALA A 1 283 ? 15.995 1.807 -21.083 1.00 97.31 283 ALA A CA 1
ATOM 2294 C C . ALA A 1 283 ? 16.250 2.992 -20.150 1.00 97.31 283 ALA A C 1
ATOM 2296 O O . ALA A 1 283 ? 15.937 4.131 -20.484 1.00 97.31 283 ALA A O 1
ATOM 2297 N N . PHE A 1 284 ? 16.859 2.742 -19.001 1.00 97.44 284 PHE A N 1
ATOM 2298 C CA . PHE A 1 284 ? 17.479 3.785 -18.195 1.00 97.44 284 PHE A CA 1
ATOM 2299 C C . PHE A 1 284 ? 18.715 3.233 -17.495 1.00 97.44 284 PHE A C 1
ATOM 2301 O O . PHE A 1 284 ? 18.789 2.035 -17.230 1.00 97.44 284 PHE A O 1
ATOM 2308 N N . ASN A 1 285 ? 19.684 4.083 -17.179 1.00 96.44 285 ASN A N 1
ATOM 2309 C CA . ASN A 1 285 ? 20.842 3.668 -16.391 1.00 96.44 285 ASN A CA 1
ATOM 2310 C C . ASN A 1 285 ? 20.761 4.169 -14.949 1.00 96.44 285 ASN A C 1
ATOM 2312 O O . ASN A 1 285 ? 19.973 5.056 -14.611 1.00 96.44 285 ASN A O 1
ATOM 2316 N N . THR A 1 286 ? 21.590 3.602 -14.075 1.00 95.19 286 THR A N 1
ATOM 2317 C CA . THR A 1 286 ? 21.610 3.968 -12.651 1.00 95.19 286 THR A CA 1
ATOM 2318 C C . THR A 1 286 ? 22.118 5.387 -12.393 1.00 95.19 286 THR A C 1
ATOM 2320 O O . THR A 1 286 ? 21.931 5.893 -11.298 1.00 95.19 286 THR A O 1
ATOM 2323 N N . ALA A 1 287 ? 22.691 6.078 -13.382 1.00 94.62 287 ALA A N 1
ATOM 2324 C CA . ALA A 1 287 ? 22.992 7.508 -13.278 1.00 94.62 287 ALA A CA 1
ATOM 2325 C C . ALA A 1 287 ? 21.756 8.406 -13.522 1.00 94.62 287 ALA A C 1
ATOM 2327 O O . ALA A 1 287 ? 21.840 9.623 -13.366 1.00 94.62 287 ALA A O 1
ATOM 2328 N N . GLY A 1 288 ? 20.606 7.817 -13.873 1.00 95.19 288 GLY A N 1
ATOM 2329 C CA . GLY A 1 288 ? 19.334 8.515 -14.049 1.00 95.19 288 GLY A CA 1
ATOM 2330 C C . GLY A 1 288 ? 19.046 8.968 -15.481 1.00 95.19 288 GLY A C 1
ATOM 2331 O O . GLY A 1 288 ? 18.101 9.732 -15.677 1.00 95.19 288 GLY A O 1
ATOM 2332 N N . TYR A 1 289 ? 19.817 8.523 -16.478 1.00 97.25 289 TYR A N 1
ATOM 2333 C CA . TYR A 1 289 ? 19.526 8.809 -17.886 1.00 97.25 289 TYR A CA 1
ATOM 2334 C C . TYR A 1 289 ? 18.472 7.846 -18.426 1.00 97.25 289 TYR A C 1
ATOM 2336 O O . TYR A 1 289 ? 18.631 6.632 -18.318 1.00 97.25 289 TYR A O 1
ATOM 2344 N N . LEU A 1 290 ? 17.404 8.395 -19.003 1.00 97.75 290 LEU A N 1
ATOM 2345 C CA . LEU A 1 290 ? 16.313 7.670 -19.648 1.00 97.75 290 LEU A CA 1
ATOM 2346 C C . LEU A 1 290 ? 16.532 7.691 -21.158 1.00 97.75 290 LEU A C 1
ATOM 2348 O O . LEU A 1 290 ? 16.803 8.747 -21.735 1.00 97.75 290 LEU A O 1
ATOM 2352 N N . LYS A 1 291 ? 16.351 6.535 -21.793 1.00 97.69 291 LYS A N 1
ATOM 2353 C CA . LYS A 1 291 ? 16.688 6.283 -23.193 1.00 97.69 291 LYS A CA 1
ATOM 2354 C C . LYS A 1 291 ? 15.448 5.927 -24.004 1.00 97.69 291 LYS A C 1
ATOM 2356 O O . LYS A 1 291 ? 14.651 5.087 -23.582 1.00 97.69 291 LYS A O 1
ATOM 2361 N N . MET A 1 292 ? 15.282 6.539 -25.178 1.00 96.31 292 MET A N 1
ATOM 2362 C CA . MET A 1 292 ? 14.162 6.222 -26.085 1.00 96.31 292 MET A CA 1
ATOM 2363 C C . MET A 1 292 ? 14.402 4.948 -26.895 1.00 96.31 292 MET A C 1
ATOM 2365 O O . MET A 1 292 ? 13.451 4.319 -27.349 1.00 96.31 292 MET A O 1
ATOM 2369 N N . ALA A 1 293 ? 15.664 4.566 -27.071 1.00 95.44 293 ALA A N 1
ATOM 2370 C CA . ALA A 1 293 ? 16.080 3.376 -27.795 1.00 95.44 293 ALA A CA 1
ATOM 2371 C C . ALA A 1 293 ? 17.315 2.762 -27.128 1.00 95.44 293 ALA A C 1
ATOM 2373 O O . ALA A 1 293 ? 18.023 3.427 -26.371 1.00 95.44 293 ALA A O 1
ATOM 2374 N N . VAL A 1 294 ? 17.562 1.486 -27.416 1.00 96.69 294 VAL A N 1
ATOM 2375 C CA . VAL A 1 294 ? 18.720 0.735 -26.920 1.00 96.69 294 VAL A CA 1
ATOM 2376 C C . VAL A 1 294 ? 19.504 0.249 -28.120 1.00 96.69 294 VAL A C 1
ATOM 2378 O O . VAL A 1 294 ? 18.927 -0.351 -29.028 1.00 96.69 294 VAL A O 1
ATOM 2381 N N . LEU A 1 295 ? 20.806 0.518 -28.127 1.00 95.38 295 LEU A N 1
ATOM 2382 C CA . LEU A 1 295 ? 21.696 0.030 -29.170 1.00 95.38 295 LEU A CA 1
ATOM 2383 C C . LEU A 1 295 ? 21.809 -1.504 -29.112 1.00 95.38 295 LEU A C 1
ATOM 2385 O O . LEU A 1 295 ? 21.504 -2.116 -28.079 1.00 95.38 295 LEU A O 1
ATOM 2389 N N . PRO A 1 296 ? 22.253 -2.145 -30.203 1.00 93.19 296 PRO A N 1
ATOM 2390 C CA . PRO A 1 296 ? 22.696 -3.535 -30.178 1.00 93.19 296 PRO A CA 1
ATOM 2391 C C . PRO A 1 296 ? 23.711 -3.806 -29.050 1.00 93.19 296 PRO A C 1
ATOM 2393 O O . PRO A 1 296 ? 24.504 -2.932 -28.696 1.00 93.19 296 PRO A O 1
ATOM 2396 N N . LYS A 1 297 ? 23.665 -5.007 -28.453 1.00 92.31 297 LYS A N 1
ATOM 2397 C CA . LYS A 1 297 ? 24.463 -5.359 -27.257 1.00 92.31 297 LYS A CA 1
ATOM 2398 C C . LYS A 1 297 ? 25.977 -5.246 -27.454 1.00 92.31 297 LYS A C 1
ATOM 2400 O O . LYS A 1 297 ? 26.687 -4.960 -26.499 1.00 92.31 297 LYS A O 1
ATOM 2405 N N . ASP A 1 298 ? 26.465 -5.468 -28.668 1.00 92.88 298 ASP A N 1
ATOM 2406 C CA . ASP A 1 298 ? 27.871 -5.324 -29.061 1.00 92.88 298 ASP A CA 1
ATOM 2407 C C . ASP A 1 298 ? 28.358 -3.864 -29.060 1.00 92.88 298 ASP A C 1
ATOM 2409 O O . ASP A 1 298 ? 29.560 -3.618 -29.053 1.00 92.88 298 ASP A O 1
ATOM 2413 N N . GLN A 1 299 ? 27.438 -2.896 -29.010 1.00 95.81 299 GLN A N 1
ATOM 2414 C CA . GLN A 1 299 ? 27.739 -1.464 -28.912 1.00 95.81 299 GLN A CA 1
ATOM 2415 C C . GLN A 1 299 ? 27.594 -0.916 -27.487 1.00 95.81 299 GLN A C 1
ATOM 2417 O O . GLN A 1 299 ? 27.723 0.290 -27.264 1.00 95.81 299 GLN A O 1
ATOM 2422 N N . TRP A 1 300 ? 27.283 -1.768 -26.509 1.00 96.69 300 TRP A N 1
ATOM 2423 C CA . TRP A 1 300 ? 27.197 -1.343 -25.117 1.00 96.69 300 TRP A CA 1
ATOM 2424 C C . TRP A 1 300 ? 28.591 -1.112 -24.546 1.00 96.69 300 TRP A C 1
ATOM 2426 O O . TRP A 1 300 ? 29.543 -1.829 -24.850 1.00 96.69 300 TRP A O 1
ATOM 2436 N N . VAL A 1 301 ? 28.708 -0.104 -23.688 1.00 97.1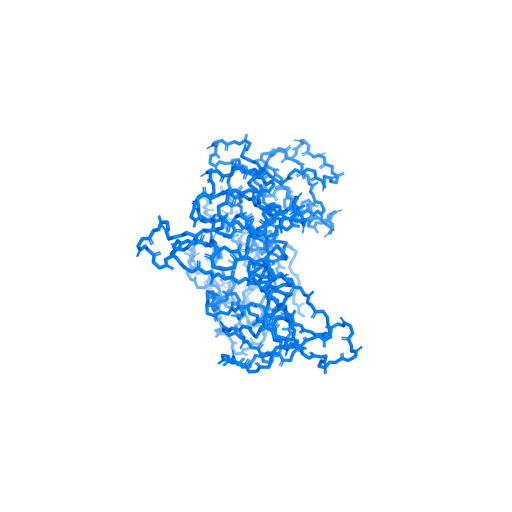9 301 VAL A N 1
ATOM 2437 C CA . VAL A 1 301 ? 29.981 0.302 -23.095 1.00 97.19 301 VAL A CA 1
ATOM 2438 C C . VAL A 1 301 ? 30.007 -0.034 -21.615 1.00 97.19 301 VAL A C 1
ATOM 2440 O O . VAL A 1 301 ? 29.002 0.080 -20.920 1.00 97.19 301 VAL A O 1
ATOM 2443 N N . HIS A 1 302 ? 31.170 -0.437 -21.116 1.00 97.00 302 HIS A N 1
ATOM 2444 C CA . HIS A 1 302 ? 31.383 -0.665 -19.693 1.00 97.00 302 HIS A CA 1
ATOM 2445 C C . HIS A 1 302 ? 31.608 0.680 -18.985 1.00 97.00 302 HIS A C 1
ATOM 2447 O O . HIS A 1 302 ? 32.562 1.392 -19.295 1.00 97.00 302 HIS A O 1
ATOM 2453 N N . VAL A 1 303 ? 30.745 1.039 -18.033 1.00 94.62 303 VAL A N 1
ATOM 2454 C CA . VAL A 1 303 ? 30.720 2.371 -17.392 1.00 94.62 303 VAL A CA 1
ATOM 2455 C C . VAL A 1 303 ? 31.066 2.357 -15.907 1.00 94.62 303 VAL A C 1
ATOM 2457 O O . VAL A 1 303 ? 31.258 3.409 -15.301 1.00 94.62 303 VAL A O 1
ATOM 2460 N N . THR A 1 304 ? 31.121 1.185 -15.276 1.00 92.94 304 THR A N 1
ATOM 2461 C CA . THR A 1 304 ? 31.315 1.083 -13.825 1.00 92.94 304 THR A CA 1
ATOM 2462 C C . THR A 1 304 ? 31.823 -0.290 -13.421 1.00 92.94 304 THR A C 1
ATOM 2464 O O . THR A 1 304 ? 31.525 -1.280 -14.070 1.00 92.94 304 THR A O 1
ATOM 2467 N N . THR A 1 305 ? 32.561 -0.363 -12.317 1.00 93.75 305 THR A N 1
ATOM 2468 C CA . THR A 1 305 ? 32.990 -1.625 -11.694 1.00 93.75 305 THR A CA 1
ATOM 2469 C C . THR A 1 305 ? 32.010 -2.128 -10.632 1.00 93.75 305 THR A C 1
ATOM 2471 O O . THR A 1 305 ? 32.196 -3.214 -10.086 1.00 93.75 305 THR A O 1
ATOM 2474 N N . SER A 1 306 ? 30.964 -1.358 -10.311 1.00 93.75 306 SER A N 1
ATOM 2475 C CA . SER A 1 306 ? 29.975 -1.749 -9.306 1.00 93.75 306 SER A CA 1
ATOM 2476 C C . SER A 1 306 ? 28.919 -2.685 -9.907 1.00 93.75 306 SER A C 1
ATOM 2478 O O . SER A 1 306 ? 28.262 -2.287 -10.869 1.00 93.75 306 SER A O 1
ATOM 2480 N N . PRO A 1 307 ? 28.665 -3.873 -9.318 1.00 92.19 307 PRO A N 1
ATOM 2481 C CA . PRO A 1 307 ? 27.601 -4.778 -9.772 1.00 92.19 307 PRO A CA 1
ATOM 2482 C C . PRO A 1 307 ? 26.197 -4.199 -9.589 1.00 92.19 307 PRO A C 1
ATOM 2484 O O . PRO A 1 307 ? 25.237 -4.728 -10.138 1.00 92.19 307 PRO A O 1
ATOM 2487 N N . PHE A 1 308 ? 26.061 -3.135 -8.797 1.00 91.56 308 PHE A N 1
ATOM 2488 C CA . PHE A 1 308 ? 24.782 -2.490 -8.502 1.00 91.56 308 PHE A CA 1
ATOM 2489 C C . PHE A 1 308 ? 24.489 -1.305 -9.424 1.00 91.56 308 PHE A C 1
ATOM 2491 O O . PHE A 1 308 ? 23.429 -0.693 -9.315 1.00 91.56 308 PHE A O 1
ATOM 2498 N N . ARG A 1 309 ? 25.419 -0.971 -10.324 1.00 93.75 309 ARG A N 1
ATOM 2499 C CA . ARG A 1 309 ? 25.267 0.092 -11.317 1.00 93.75 309 ARG A CA 1
ATOM 2500 C C . ARG A 1 309 ? 25.296 -0.493 -12.722 1.00 93.75 309 ARG A C 1
ATOM 2502 O O . ARG A 1 309 ? 26.018 -1.452 -12.980 1.00 93.75 309 ARG A O 1
ATOM 2509 N N . GLY A 1 310 ? 24.495 0.064 -13.621 1.00 96.62 310 GLY A N 1
ATOM 2510 C CA . GLY A 1 310 ? 24.349 -0.471 -14.973 1.00 96.62 310 GLY A CA 1
ATOM 2511 C C . GLY A 1 310 ? 23.095 0.021 -15.686 1.00 96.62 310 GLY A C 1
ATOM 2512 O O . GLY A 1 310 ? 22.568 1.091 -15.367 1.00 96.62 310 GLY A O 1
ATOM 2513 N N . LEU A 1 311 ? 22.609 -0.791 -16.623 1.00 97.62 311 LEU A N 1
ATOM 2514 C CA . LEU A 1 311 ? 21.519 -0.475 -17.539 1.00 97.62 311 LEU A CA 1
ATOM 2515 C C . LEU A 1 311 ? 20.293 -1.346 -17.258 1.00 97.62 311 LEU A C 1
ATOM 2517 O O . LEU A 1 311 ? 20.359 -2.571 -17.297 1.00 97.62 311 LEU A O 1
ATOM 2521 N N . TRP A 1 312 ? 19.146 -0.718 -17.047 1.00 97.19 312 TRP A N 1
ATOM 2522 C CA . TRP A 1 312 ? 17.847 -1.375 -17.057 1.00 97.19 312 TRP A CA 1
ATOM 2523 C C . T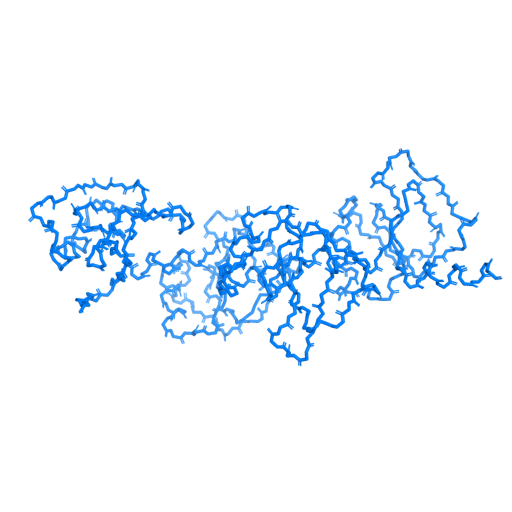RP A 1 312 ? 17.222 -1.244 -18.441 1.00 97.19 312 TRP A C 1
ATOM 2525 O O . TRP A 1 312 ? 17.033 -0.134 -18.931 1.00 97.19 312 TRP A O 1
ATOM 2535 N N . VAL A 1 313 ? 16.850 -2.361 -19.060 1.00 96.25 313 VAL A N 1
ATOM 2536 C CA . VAL A 1 313 ? 16.212 -2.404 -20.385 1.00 96.25 313 VAL A CA 1
ATOM 2537 C C . VAL A 1 313 ? 14.833 -3.040 -20.268 1.00 96.25 313 VAL A C 1
ATOM 2539 O O . VAL A 1 313 ? 14.656 -4.021 -19.543 1.00 96.25 313 VAL A O 1
ATOM 2542 N N . ARG A 1 314 ? 13.830 -2.518 -20.985 1.00 92.94 314 ARG A N 1
ATOM 2543 C CA . ARG A 1 314 ? 12.514 -3.171 -21.045 1.00 92.94 314 ARG A CA 1
ATOM 2544 C C . ARG A 1 314 ? 12.647 -4.585 -21.612 1.00 92.94 314 ARG A C 1
ATOM 2546 O O . ARG A 1 314 ? 13.164 -4.762 -22.714 1.00 92.94 314 ARG A O 1
ATOM 2553 N N . ARG A 1 315 ? 12.072 -5.584 -20.932 1.00 90.00 315 ARG A N 1
ATOM 2554 C CA . ARG A 1 315 ? 12.158 -7.004 -21.338 1.00 90.00 315 ARG A CA 1
ATOM 2555 C C . ARG A 1 315 ? 11.731 -7.258 -22.779 1.00 90.00 315 ARG A C 1
ATOM 2557 O O . ARG A 1 315 ? 12.396 -8.009 -23.479 1.00 90.00 315 ARG A O 1
ATOM 2564 N N . ARG A 1 316 ? 10.668 -6.594 -23.248 1.00 88.75 316 ARG A N 1
ATOM 2565 C CA . ARG A 1 316 ? 10.196 -6.731 -24.639 1.00 88.75 316 ARG A CA 1
ATOM 2566 C C . ARG A 1 316 ? 11.279 -6.387 -25.671 1.00 88.75 316 ARG A C 1
ATOM 2568 O O . ARG A 1 316 ? 11.330 -7.009 -26.720 1.00 88.75 316 ARG A O 1
ATOM 2575 N N . ILE A 1 317 ? 12.152 -5.425 -25.362 1.00 92.12 317 ILE A N 1
ATOM 2576 C CA . ILE A 1 317 ? 13.253 -5.010 -26.242 1.00 92.12 317 ILE A CA 1
ATOM 2577 C C . ILE A 1 317 ? 14.369 -6.053 -26.199 1.00 92.12 317 ILE A C 1
ATOM 2579 O O . ILE A 1 317 ? 14.897 -6.427 -27.241 1.00 92.12 317 ILE A O 1
ATOM 2583 N N . VAL A 1 318 ? 14.677 -6.582 -25.010 1.00 90.81 318 VAL A N 1
ATOM 2584 C CA . VAL A 1 318 ? 15.648 -7.678 -24.859 1.00 90.81 318 VAL A CA 1
ATOM 2585 C C . VAL A 1 318 ? 15.222 -8.900 -25.679 1.00 90.81 318 VAL A C 1
ATOM 2587 O O . VAL A 1 318 ? 16.030 -9.452 -26.420 1.00 90.81 318 VAL A O 1
ATOM 2590 N N . GLN A 1 319 ? 13.946 -9.283 -25.599 1.00 88.06 319 GLN A N 1
ATOM 2591 C CA . GLN A 1 319 ? 13.384 -10.407 -26.354 1.00 88.06 319 GLN A CA 1
ATOM 2592 C C . GLN A 1 319 ? 13.448 -10.177 -27.872 1.00 88.06 319 GLN A C 1
ATOM 2594 O O . GLN A 1 319 ? 13.827 -11.082 -28.609 1.00 88.06 319 GLN A O 1
ATOM 2599 N N . GLN A 1 320 ? 13.140 -8.963 -28.341 1.00 88.88 320 GLN A N 1
ATOM 2600 C CA . GLN A 1 320 ? 13.255 -8.601 -29.760 1.00 88.88 320 GLN A CA 1
ATOM 2601 C C . GLN A 1 320 ? 14.698 -8.713 -30.269 1.00 88.88 320 GLN A C 1
ATOM 2603 O O . GLN A 1 320 ? 14.927 -9.277 -31.335 1.00 88.88 320 GLN A O 1
ATOM 2608 N N . GLN A 1 321 ? 15.677 -8.227 -29.500 1.00 87.31 321 GLN A N 1
ATOM 2609 C CA . GLN A 1 321 ? 17.090 -8.329 -29.878 1.00 87.31 321 GLN A CA 1
ATOM 2610 C C . GLN A 1 321 ? 17.583 -9.785 -29.910 1.00 87.31 321 GLN A C 1
ATOM 2612 O O . GLN A 1 321 ? 18.382 -10.131 -30.773 1.00 87.31 321 GLN A O 1
ATOM 2617 N N . GLN A 1 322 ? 17.097 -10.650 -29.013 1.00 84.81 322 GLN A N 1
ATOM 2618 C CA . GLN A 1 322 ? 17.443 -12.079 -29.016 1.00 84.81 322 GLN A CA 1
ATOM 2619 C C . GLN A 1 322 ? 16.900 -12.812 -30.248 1.00 84.81 322 GLN A C 1
ATOM 2621 O O . GLN A 1 322 ? 17.584 -13.674 -30.788 1.00 84.81 322 GLN A O 1
ATOM 2626 N N . GLN A 1 323 ? 15.697 -12.461 -30.709 1.00 80.62 323 GLN A N 1
ATOM 2627 C CA . GLN A 1 323 ? 15.090 -13.060 -31.904 1.00 80.62 323 GLN A CA 1
ATOM 2628 C C . GLN A 1 323 ? 15.789 -12.641 -33.202 1.00 80.62 323 GLN A C 1
ATOM 2630 O O . GLN A 1 323 ? 15.800 -13.405 -34.153 1.00 80.62 323 GLN A O 1
ATOM 2635 N N . GLN A 1 324 ? 16.388 -11.448 -33.248 1.00 74.94 324 GLN A N 1
ATOM 2636 C CA . GLN A 1 324 ? 17.145 -10.968 -34.414 1.00 74.94 324 GLN A CA 1
ATOM 2637 C C . GLN A 1 324 ? 18.544 -11.598 -34.538 1.00 74.94 324 GLN A C 1
ATOM 2639 O O . GLN A 1 324 ? 19.221 -11.379 -35.538 1.00 74.94 324 GLN A O 1
ATOM 2644 N N . GLN A 1 325 ? 18.990 -12.340 -33.520 1.00 62.41 325 GLN A N 1
ATOM 2645 C CA . GLN A 1 325 ? 20.295 -13.009 -33.471 1.00 62.41 325 GLN A CA 1
ATOM 2646 C C . GLN A 1 325 ? 20.203 -14.532 -33.691 1.00 62.41 325 GLN A C 1
ATOM 2648 O O . GLN A 1 325 ? 21.232 -15.205 -33.621 1.00 62.41 325 GLN A O 1
ATOM 2653 N N . GLN A 1 326 ? 18.997 -15.067 -33.920 1.00 52.69 326 GLN A N 1
ATOM 2654 C CA . GLN A 1 326 ? 18.726 -16.478 -34.239 1.00 52.69 326 GLN A CA 1
ATOM 2655 C C . GLN A 1 326 ? 18.431 -16.645 -35.727 1.00 52.69 326 GLN A C 1
ATOM 2657 O O . GLN A 1 326 ? 18.850 -17.685 -36.278 1.00 52.69 326 GLN A O 1
#

Sequence (326 aa):
MVTIPGWVFIRHFDSPGNDIQQVVVLKGNPEALANLASTQGRRQEKCVAFNTDGWMKSALVPREKWRRVYADSKQGLWVRSDALEALEWEFVKGFDSPGNDIRCVEDLAGNPSQLMHYVNCDIPECVAFNTNGWIKHSIRPKIEWYKFSDSASEGMWVKKTALDSLEWVFVPFFDSDGNDISRVAGTPAERRAVAVSLREKCVAYNTNGWMKHTLLPRDKWYKWTDNEREGLYVKRSVLERLGWEFFPYVDSPGNDFKCLSKWADDSSSLLRYINEREPTCAAFNTAGYLKMAVLPKDQWVHVTTSPFRGLWVRRRIVQQQQQQQQ

Secondary structure (DSSP, 8-state):
----TTEEEEETEE--S-EEEE-GGGTT-HHHHHHHHHHHTTTSS---EEETT-EEES-PPPGGG-EE--SSTT-EEEEEHHHHHHTTEEEEETEE--S-EEEE-GGGTT-HHHHHHHHHHH-TT--EEETTSEEES----GGG-EE----TT-EEEEEHHHHHHHHEEEEETEE--S-EEEE--S-HHHHHHHHHHTGGG-SEEETT-EEES----GGG-EE--S-TT-EEEEEHHHHHHHTEEEEETEE--S-EEEE-GGGTT-HHHHHHHHHHH-TT--EEETTSEEES----GGG-EE--S-TT-EEEEEHHHHHHHHHTT-

Solvent-accessible surface area (backbone atoms only — not comparable to full-atom values): 17839 Å² total; per-residue (Å²): 130,92,82,52,93,68,47,44,81,41,62,19,32,40,56,72,64,53,67,75,50,70,42,62,93,43,42,75,36,65,68,64,48,49,52,48,37,69,62,45,50,83,82,50,75,55,45,35,32,35,36,43,71,21,40,31,15,50,51,79,57,64,75,91,69,44,40,81,77,41,89,50,75,91,30,26,24,35,31,28,46,73,56,57,55,55,71,46,44,42,78,41,67,13,33,44,54,73,64,55,64,76,48,71,42,65,93,41,37,75,34,66,72,60,43,50,52,48,37,66,74,76,32,80,65,52,34,33,35,35,40,73,19,43,29,16,57,51,76,59,62,75,88,68,40,43,78,79,45,87,49,86,88,33,26,21,39,30,30,46,70,53,59,47,53,67,41,42,42,79,41,59,20,29,41,54,79,67,53,66,75,48,75,39,78,80,54,75,68,55,36,47,53,51,41,59,73,47,44,89,56,35,44,32,36,34,74,85,21,42,31,16,53,55,73,62,56,70,88,69,43,44,80,73,49,90,49,74,93,34,26,26,35,29,30,38,74,54,59,60,45,53,54,43,42,78,42,58,22,28,37,53,76,64,55,62,79,47,76,44,58,94,38,42,73,33,62,66,62,46,45,52,48,32,65,77,76,39,75,73,55,33,29,34,35,35,69,19,40,32,13,64,50,74,64,62,79,91,67,45,42,82,77,49,92,44,78,89,36,25,25,38,33,33,41,72,57,57,54,52,56,55,63,77,74,110

Organism: Chara braunii (NCBI:txid69332)